Protein AF-Q980I4-F1 (afdb_monomer)

Structure (mmCIF, N/CA/C/O backbone):
data_AF-Q980I4-F1
#
_entry.id   AF-Q980I4-F1
#
loop_
_atom_site.group_PDB
_atom_site.id
_atom_site.type_symbol
_atom_site.label_atom_id
_atom_site.label_alt_id
_atom_site.label_comp_id
_atom_site.label_asym_id
_atom_site.label_entity_id
_atom_site.label_seq_id
_atom_site.pdbx_PDB_ins_code
_atom_site.Cartn_x
_atom_site.Cartn_y
_atom_site.Cartn_z
_atom_site.occupancy
_atom_site.B_iso_or_equiv
_atom_site.auth_seq_id
_atom_site.auth_comp_id
_atom_site.auth_asym_id
_atom_site.auth_atom_id
_atom_site.pdbx_PDB_model_num
ATOM 1 N N . MET A 1 1 ? -8.581 -14.926 11.397 1.00 68.44 1 MET A N 1
ATOM 2 C CA . MET A 1 1 ? -7.186 -14.886 10.902 1.00 68.44 1 MET A CA 1
ATOM 3 C C . MET A 1 1 ? -6.592 -13.540 11.287 1.00 68.44 1 MET A C 1
ATOM 5 O O . MET A 1 1 ? -7.318 -12.557 11.217 1.00 68.44 1 MET A O 1
ATOM 9 N N . ARG A 1 2 ? -5.335 -13.475 11.739 1.00 86.94 2 ARG A N 1
ATOM 10 C CA . ARG A 1 2 ? -4.667 -12.189 12.000 1.00 86.94 2 ARG A CA 1
ATOM 11 C C . ARG A 1 2 ? -4.253 -11.557 10.658 1.00 86.94 2 ARG A C 1
ATOM 13 O O . ARG A 1 2 ? -3.664 -12.275 9.851 1.00 86.94 2 ARG A O 1
ATOM 20 N N . PRO A 1 3 ? -4.520 -10.262 10.416 1.00 95.88 3 PRO A N 1
ATOM 21 C CA . PRO A 1 3 ? -4.045 -9.584 9.213 1.00 95.88 3 PRO A CA 1
ATOM 22 C C . PRO A 1 3 ? -2.520 -9.444 9.222 1.00 95.88 3 PRO A C 1
ATOM 24 O O . PRO A 1 3 ? -1.910 -9.346 10.289 1.00 95.88 3 PRO A O 1
ATOM 27 N N . LEU A 1 4 ? -1.903 -9.368 8.042 1.00 98.31 4 LEU A N 1
ATOM 28 C CA . LEU A 1 4 ? -0.475 -9.058 7.949 1.00 98.31 4 LEU A CA 1
ATOM 29 C C . LEU A 1 4 ? -0.261 -7.565 8.204 1.00 98.31 4 LEU A C 1
ATOM 31 O O . LEU A 1 4 ? -0.899 -6.704 7.588 1.00 98.31 4 LEU A O 1
ATOM 35 N N . ILE A 1 5 ? 0.651 -7.253 9.116 1.00 98.62 5 ILE A N 1
ATOM 36 C CA . ILE A 1 5 ? 0.957 -5.882 9.506 1.00 98.62 5 ILE A CA 1
ATOM 37 C C . ILE A 1 5 ? 2.055 -5.341 8.596 1.00 98.62 5 ILE A C 1
ATOM 39 O O . ILE A 1 5 ? 3.172 -5.861 8.562 1.00 98.62 5 ILE A O 1
ATOM 43 N N . VAL A 1 6 ? 1.725 -4.270 7.875 1.00 98.88 6 VAL A N 1
ATOM 44 C CA . VAL A 1 6 ? 2.635 -3.606 6.942 1.00 98.88 6 VAL A CA 1
ATOM 45 C C . VAL A 1 6 ? 3.237 -2.375 7.610 1.00 98.88 6 VAL A C 1
ATOM 47 O O . VAL A 1 6 ? 2.501 -1.446 7.962 1.00 98.88 6 VAL A O 1
ATOM 50 N N . ALA A 1 7 ? 4.560 -2.340 7.760 1.00 98.88 7 ALA A N 1
ATOM 51 C CA . ALA A 1 7 ? 5.301 -1.148 8.164 1.00 98.88 7 ALA A CA 1
ATOM 52 C C . ALA A 1 7 ? 5.660 -0.318 6.922 1.00 98.88 7 ALA A C 1
ATOM 54 O O . ALA A 1 7 ? 6.514 -0.708 6.129 1.00 98.88 7 ALA A O 1
ATOM 55 N N . SER A 1 8 ? 4.995 0.822 6.736 1.00 98.81 8 SER A N 1
ATOM 56 C CA . SER A 1 8 ? 5.219 1.697 5.577 1.00 98.81 8 SER A CA 1
ATOM 57 C C . SER A 1 8 ? 6.402 2.628 5.835 1.00 98.81 8 SER A C 1
ATOM 59 O O . SER A 1 8 ? 6.382 3.407 6.794 1.00 98.81 8 SER A O 1
ATOM 61 N N . LEU A 1 9 ? 7.425 2.536 4.990 1.00 98.75 9 LEU A N 1
ATOM 62 C CA . LEU A 1 9 ? 8.695 3.244 5.096 1.00 98.75 9 LEU A CA 1
ATOM 63 C C . LEU A 1 9 ? 8.855 4.203 3.899 1.00 98.75 9 LEU A C 1
ATOM 65 O O . LEU A 1 9 ? 8.977 3.738 2.761 1.00 98.75 9 LEU A O 1
ATOM 69 N N . PRO A 1 10 ? 8.865 5.532 4.122 1.00 98.50 10 PRO A N 1
ATOM 70 C CA . PRO A 1 10 ? 9.207 6.480 3.069 1.00 98.50 10 PRO A CA 1
ATOM 71 C C . PRO A 1 10 ? 10.709 6.410 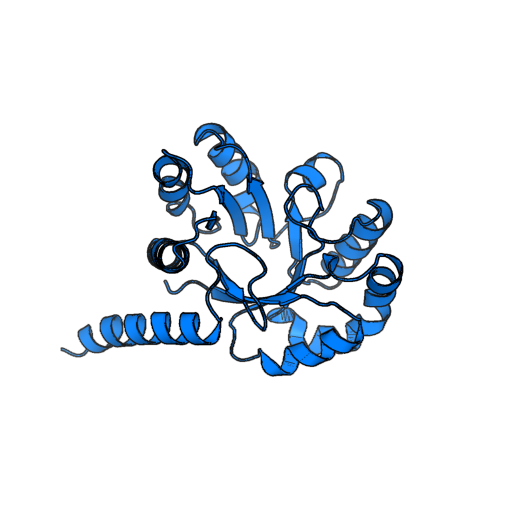2.787 1.00 98.50 10 PRO A C 1
ATOM 73 O O . PRO A 1 10 ? 11.519 6.640 3.685 1.00 98.50 10 PRO A O 1
ATOM 76 N N . ILE A 1 11 ? 11.084 6.120 1.542 1.00 98.50 11 ILE A N 1
ATOM 77 C CA . ILE A 1 11 ? 12.485 6.144 1.109 1.00 98.50 11 ILE A CA 1
ATOM 78 C C . ILE A 1 11 ? 12.753 7.541 0.552 1.00 98.50 11 ILE A C 1
ATOM 80 O O . ILE A 1 11 ? 12.352 7.855 -0.565 1.00 98.50 11 ILE A O 1
ATOM 84 N N . LYS A 1 12 ? 13.350 8.423 1.362 1.00 97.56 12 LYS A N 1
ATOM 85 C CA . LYS A 1 12 ? 13.557 9.842 1.007 1.00 97.56 12 LYS A CA 1
ATOM 86 C C . LYS A 1 12 ? 14.897 10.076 0.307 1.00 97.56 12 LYS A C 1
ATOM 88 O O . LYS A 1 12 ? 15.045 11.055 -0.419 1.00 97.56 12 LYS A O 1
ATOM 93 N N . LYS A 1 13 ? 15.855 9.176 0.523 1.00 97.06 13 LYS A N 1
ATOM 94 C CA . LYS A 1 13 ? 17.145 9.065 -0.176 1.00 97.06 13 LYS A CA 1
ATOM 95 C C . LYS A 1 13 ? 17.515 7.591 -0.325 1.00 97.06 13 LYS A C 1
ATOM 97 O O . LYS A 1 13 ? 17.025 6.755 0.434 1.00 97.06 13 LYS A O 1
ATOM 102 N N . ILE A 1 14 ? 18.366 7.257 -1.291 1.00 96.00 14 ILE A N 1
ATOM 103 C CA . ILE A 1 14 ? 18.654 5.852 -1.619 1.00 96.00 14 ILE A CA 1
ATOM 104 C C . ILE A 1 14 ? 19.290 5.086 -0.445 1.00 96.00 14 ILE A C 1
ATOM 106 O O . ILE A 1 14 ? 19.057 3.891 -0.271 1.00 96.00 14 ILE A O 1
ATOM 110 N N . GLU A 1 15 ? 20.025 5.775 0.434 1.00 96.12 15 GLU A N 1
ATOM 111 C CA . GLU A 1 15 ? 20.615 5.172 1.631 1.00 96.12 15 GLU A CA 1
ATOM 112 C C . GLU A 1 15 ? 19.567 4.705 2.652 1.00 96.12 15 GLU A C 1
ATOM 114 O O . GLU A 1 15 ? 19.873 3.829 3.465 1.00 96.12 15 GLU A O 1
ATOM 119 N N . ASP A 1 16 ? 18.337 5.236 2.601 1.00 98.19 16 ASP A N 1
ATOM 120 C CA . ASP A 1 16 ? 17.250 4.838 3.502 1.00 98.19 16 ASP A CA 1
ATOM 121 C C . ASP A 1 16 ? 16.819 3.380 3.275 1.00 98.19 16 ASP A C 1
ATOM 123 O O . ASP A 1 16 ? 16.218 2.781 4.165 1.00 98.19 16 ASP A O 1
ATOM 127 N N . LEU A 1 17 ? 17.188 2.757 2.145 1.00 98.31 17 LEU A N 1
ATOM 128 C CA . LEU A 1 17 ? 16.999 1.316 1.936 1.00 98.31 17 LEU A CA 1
ATOM 129 C C . LEU A 1 17 ? 17.671 0.486 3.041 1.00 98.31 17 LEU A C 1
ATOM 131 O O . LEU A 1 17 ? 17.162 -0.565 3.420 1.00 98.31 17 LEU A O 1
ATOM 135 N N . LYS A 1 18 ? 18.770 0.971 3.634 1.00 97.44 18 LYS A N 1
ATOM 136 C CA . LYS A 1 18 ? 19.429 0.285 4.758 1.00 97.44 18 LYS A CA 1
ATOM 137 C C . LYS A 1 18 ? 18.570 0.256 6.025 1.00 97.44 18 LYS A C 1
ATOM 139 O O . LYS A 1 18 ? 18.785 -0.591 6.883 1.00 97.44 18 LYS A O 1
ATOM 144 N N . LEU A 1 19 ? 17.571 1.136 6.141 1.00 98.38 19 LEU A N 1
ATOM 145 C CA . LEU A 1 19 ? 16.674 1.170 7.297 1.00 98.38 19 LEU A CA 1
ATOM 146 C C . LEU A 1 19 ? 15.736 -0.042 7.358 1.00 98.38 19 LEU A C 1
ATOM 148 O O . LEU A 1 19 ? 15.160 -0.274 8.416 1.00 98.38 19 LEU A O 1
ATOM 152 N N . ILE A 1 20 ? 15.603 -0.826 6.278 1.00 98.56 20 ILE A N 1
ATOM 153 C CA . ILE A 1 20 ? 14.806 -2.068 6.235 1.00 98.56 20 ILE A CA 1
ATOM 154 C C . ILE A 1 20 ? 15.114 -2.980 7.430 1.00 98.56 20 ILE A C 1
ATOM 156 O O . ILE A 1 20 ? 14.198 -3.538 8.035 1.00 98.56 20 ILE A O 1
ATOM 160 N N . GLU A 1 21 ? 16.389 -3.084 7.813 1.00 98.12 21 GLU A N 1
ATOM 161 C CA . GLU A 1 21 ? 16.851 -3.942 8.910 1.00 98.12 21 GLU A CA 1
ATOM 162 C C . GLU A 1 21 ? 16.221 -3.585 10.269 1.00 98.12 21 GLU A C 1
ATOM 164 O O . GLU A 1 21 ? 16.065 -4.453 11.127 1.00 98.12 21 GLU A O 1
ATOM 169 N N . ASN A 1 22 ? 15.775 -2.337 10.448 1.00 98.44 22 ASN A N 1
ATOM 170 C CA . ASN A 1 22 ? 15.161 -1.855 11.688 1.00 98.44 22 ASN A CA 1
ATOM 171 C C . ASN A 1 22 ? 13.679 -2.241 11.840 1.00 98.44 22 ASN A C 1
ATOM 173 O O . ASN A 1 22 ? 13.084 -1.965 12.885 1.00 98.44 22 ASN A O 1
ATOM 177 N N . PHE A 1 23 ? 13.070 -2.823 10.802 1.00 98.62 23 PHE A N 1
ATOM 178 C CA . PHE A 1 23 ? 11.628 -3.094 10.733 1.00 98.62 23 PHE A CA 1
ATOM 179 C C . PHE A 1 23 ? 11.317 -4.569 10.442 1.00 98.62 23 PHE A C 1
ATOM 181 O O . PHE A 1 23 ? 10.201 -4.909 10.050 1.00 98.62 23 PHE A O 1
ATOM 188 N N . LEU A 1 24 ? 12.300 -5.461 10.622 1.00 97.81 24 LEU A N 1
ATOM 189 C CA . LEU A 1 24 ? 12.164 -6.895 10.341 1.00 97.81 24 LEU A CA 1
ATOM 190 C C . LEU A 1 24 ? 11.198 -7.628 11.285 1.00 97.81 24 LEU A C 1
ATOM 192 O O . LEU A 1 24 ? 10.872 -8.783 11.018 1.00 97.81 24 LEU A O 1
ATOM 196 N N . ASP A 1 25 ? 10.735 -6.992 12.359 1.00 97.56 25 ASP A N 1
ATOM 197 C CA . ASP A 1 25 ? 9.666 -7.480 13.235 1.00 97.56 25 ASP A CA 1
ATOM 198 C C . ASP A 1 25 ? 8.254 -7.239 12.668 1.00 97.56 25 ASP A C 1
ATOM 200 O O . ASP A 1 25 ? 7.298 -7.829 13.169 1.00 97.56 25 ASP A O 1
ATOM 204 N N . ALA A 1 26 ? 8.103 -6.444 11.602 1.00 98.44 26 ALA A N 1
ATOM 205 C CA . ALA A 1 26 ? 6.866 -6.391 10.825 1.00 98.44 26 ALA A CA 1
ATOM 206 C C . ALA A 1 26 ? 6.672 -7.657 9.963 1.00 98.44 26 ALA A C 1
ATOM 208 O O . ALA A 1 26 ? 7.636 -8.340 9.579 1.00 98.44 26 ALA A O 1
ATOM 209 N N . ASP A 1 27 ? 5.411 -7.954 9.632 1.00 98.56 27 ASP A N 1
ATOM 210 C CA . ASP A 1 27 ? 5.074 -9.059 8.728 1.00 98.56 27 ASP A CA 1
ATOM 211 C C . ASP A 1 27 ? 5.535 -8.721 7.301 1.00 98.56 27 ASP A C 1
ATOM 213 O O . ASP A 1 27 ? 6.188 -9.535 6.646 1.00 98.56 27 ASP A O 1
ATOM 217 N N . LEU A 1 28 ? 5.261 -7.485 6.862 1.00 98.88 28 LEU A N 1
ATOM 218 C CA . LEU A 1 28 ? 5.718 -6.907 5.597 1.00 98.88 28 LEU A CA 1
ATOM 219 C C . LEU A 1 28 ? 6.210 -5.463 5.805 1.00 98.88 28 LEU A C 1
ATOM 221 O O . LEU A 1 28 ? 5.762 -4.756 6.708 1.00 98.88 28 LEU A O 1
ATOM 225 N N . ILE A 1 29 ? 7.102 -5.000 4.934 1.00 98.88 29 ILE A N 1
ATOM 226 C CA . ILE A 1 29 ? 7.654 -3.643 4.910 1.00 98.88 29 ILE A CA 1
ATOM 227 C C . ILE A 1 29 ? 7.336 -3.040 3.542 1.00 98.88 29 ILE A C 1
ATOM 229 O O . ILE A 1 29 ? 7.787 -3.555 2.521 1.00 98.88 29 ILE A O 1
ATOM 233 N N . GLU A 1 30 ? 6.561 -1.957 3.509 1.00 98.88 30 GLU A N 1
ATOM 234 C CA . GLU A 1 30 ? 6.306 -1.215 2.271 1.00 98.88 30 GLU A CA 1
ATOM 235 C C . GLU A 1 30 ? 7.402 -0.173 2.050 1.00 98.88 30 GLU A C 1
ATOM 237 O O . GLU A 1 30 ? 7.563 0.742 2.854 1.00 98.88 30 GLU A O 1
ATOM 242 N N . LEU A 1 31 ? 8.120 -0.283 0.935 1.00 98.88 31 LEU A N 1
ATOM 243 C CA . LEU A 1 31 ? 9.067 0.715 0.458 1.00 98.88 31 LEU A CA 1
ATOM 244 C C . LEU A 1 31 ? 8.327 1.687 -0.461 1.00 98.88 31 LEU A C 1
ATOM 246 O O . LEU A 1 31 ? 8.046 1.374 -1.621 1.00 98.88 31 LEU A O 1
ATOM 250 N N . ARG A 1 32 ? 8.008 2.874 0.057 1.00 98.50 32 ARG A N 1
ATOM 251 C CA . ARG A 1 32 ? 7.420 3.966 -0.728 1.00 98.50 32 ARG A CA 1
ATOM 252 C C . ARG A 1 32 ? 8.531 4.688 -1.487 1.00 98.50 32 ARG A C 1
ATOM 254 O O . ARG A 1 32 ? 9.132 5.632 -0.972 1.00 98.50 32 ARG A O 1
ATOM 261 N N . LEU A 1 33 ? 8.824 4.201 -2.693 1.00 98.69 33 LEU A N 1
ATOM 262 C CA . LEU A 1 33 ? 9.883 4.732 -3.557 1.00 98.69 33 LEU A CA 1
ATOM 263 C C . LEU A 1 33 ? 9.480 6.038 -4.248 1.00 98.69 33 LEU A C 1
ATOM 265 O O . LEU A 1 33 ? 10.348 6.780 -4.684 1.00 98.69 33 LEU A O 1
ATOM 269 N N . ASP A 1 34 ? 8.191 6.375 -4.289 1.00 98.25 34 ASP A N 1
ATOM 270 C CA . ASP A 1 34 ? 7.707 7.665 -4.799 1.00 98.25 34 ASP A CA 1
ATOM 271 C C . ASP A 1 34 ? 8.162 8.877 -3.959 1.00 98.25 34 ASP A C 1
ATOM 273 O O . ASP A 1 34 ? 8.007 10.019 -4.389 1.00 98.25 34 ASP A O 1
ATOM 277 N N . TYR A 1 35 ? 8.754 8.657 -2.779 1.00 98.38 35 TYR A N 1
ATOM 278 C CA . TYR A 1 35 ? 9.421 9.704 -1.994 1.00 98.38 35 TYR A CA 1
ATOM 279 C C . TYR A 1 35 ? 10.809 10.070 -2.539 1.00 98.38 35 TYR A C 1
ATOM 281 O O . TYR A 1 35 ? 11.284 11.180 -2.285 1.00 98.38 35 TYR A O 1
ATOM 289 N N . LEU A 1 36 ? 11.435 9.192 -3.328 1.00 98.31 36 LEU A N 1
ATOM 290 C CA . LEU A 1 36 ? 12.650 9.499 -4.075 1.00 98.31 36 LEU A CA 1
ATOM 291 C C . LEU A 1 36 ? 12.313 10.351 -5.299 1.00 98.31 36 LEU A C 1
ATOM 293 O O . LEU A 1 36 ? 11.228 10.257 -5.878 1.00 98.31 36 LEU A O 1
ATOM 297 N N . ARG A 1 37 ? 13.276 11.158 -5.747 1.00 96.06 37 ARG A N 1
ATOM 298 C CA . ARG A 1 37 ? 13.193 11.772 -7.078 1.00 96.06 37 ARG A CA 1
ATOM 299 C C . ARG A 1 37 ? 13.414 10.717 -8.151 1.00 96.06 37 ARG A C 1
ATOM 301 O O . ARG A 1 37 ? 14.162 9.769 -7.938 1.00 96.06 37 ARG A O 1
ATOM 308 N N . GLU A 1 38 ? 12.869 10.958 -9.337 1.00 95.88 38 GLU A N 1
ATOM 309 C CA . GLU A 1 38 ? 12.966 10.054 -10.490 1.00 95.88 38 GLU A CA 1
ATOM 310 C C . GLU A 1 38 ? 14.394 9.541 -10.753 1.00 95.88 38 GLU A C 1
ATOM 312 O O . GLU A 1 38 ? 14.612 8.338 -10.858 1.00 95.88 38 GLU A O 1
ATOM 317 N N . ARG A 1 39 ? 15.389 10.440 -10.738 1.00 95.31 39 ARG A N 1
ATOM 318 C CA . ARG A 1 39 ? 16.812 10.096 -10.928 1.00 95.31 39 ARG A CA 1
ATOM 319 C C . ARG A 1 39 ? 17.385 9.131 -9.881 1.00 95.31 39 ARG A C 1
ATOM 321 O O . ARG A 1 39 ? 18.404 8.503 -10.121 1.00 95.31 39 ARG A O 1
ATOM 328 N N . GLU A 1 40 ? 16.811 9.107 -8.682 1.00 96.44 40 GLU A N 1
ATOM 329 C CA . GLU A 1 40 ? 17.231 8.231 -7.582 1.00 96.44 40 GLU A CA 1
ATOM 330 C C . GLU A 1 40 ? 16.454 6.914 -7.651 1.00 96.44 40 GLU A C 1
ATOM 332 O O . GLU A 1 40 ? 17.032 5.851 -7.448 1.00 96.44 40 GLU A O 1
ATOM 337 N N . VAL A 1 41 ? 15.174 6.968 -8.039 1.00 97.06 41 VAL A N 1
ATOM 338 C CA . VAL A 1 41 ? 14.366 5.780 -8.347 1.00 97.06 41 VAL A CA 1
ATOM 339 C C . VAL A 1 41 ? 15.013 4.947 -9.456 1.00 97.06 41 VAL A C 1
ATOM 341 O O . VAL A 1 41 ? 15.056 3.726 -9.340 1.00 97.06 41 VAL A O 1
ATOM 344 N N . SER A 1 42 ? 15.590 5.573 -10.488 1.00 94.88 42 SER A N 1
ATOM 345 C CA . SER A 1 42 ? 16.284 4.851 -11.564 1.00 94.88 42 SER A CA 1
ATOM 346 C C . SER A 1 42 ? 17.522 4.071 -11.113 1.00 94.88 42 SER A C 1
ATOM 348 O O . SER A 1 42 ? 17.979 3.206 -11.853 1.00 94.88 42 SER A O 1
ATOM 350 N N . LEU A 1 43 ? 18.059 4.364 -9.924 1.00 95.81 43 LEU A N 1
ATOM 351 C CA . LEU A 1 43 ? 19.197 3.646 -9.344 1.00 95.81 43 LEU A CA 1
ATOM 352 C C . LEU A 1 43 ? 18.766 2.417 -8.537 1.00 95.81 43 LEU A C 1
ATOM 354 O O . LEU A 1 43 ? 19.623 1.683 -8.059 1.00 95.81 43 LEU A O 1
ATOM 358 N N . ILE A 1 44 ? 17.461 2.163 -8.365 1.00 96.38 44 ILE A N 1
ATOM 359 C CA . ILE A 1 44 ? 16.982 1.046 -7.536 1.00 96.38 44 ILE A CA 1
ATOM 360 C C . ILE A 1 44 ? 17.529 -0.308 -8.001 1.00 96.38 44 ILE A C 1
ATOM 362 O O . ILE A 1 44 ? 17.781 -1.185 -7.172 1.00 96.38 44 ILE A O 1
ATOM 366 N N . SER A 1 45 ? 17.768 -0.458 -9.307 1.00 94.25 45 SER A N 1
ATOM 367 C CA . SER A 1 45 ? 18.270 -1.694 -9.900 1.00 94.25 45 SER A CA 1
ATOM 368 C C . SER A 1 45 ? 19.670 -2.063 -9.399 1.00 94.25 45 SER A C 1
ATOM 370 O O . SER A 1 45 ? 19.970 -3.249 -9.252 1.00 94.25 45 SER A O 1
ATOM 372 N N . ASP A 1 46 ? 20.482 -1.067 -9.029 1.00 96.88 46 ASP A N 1
ATOM 373 C CA . ASP A 1 46 ? 21.823 -1.258 -8.459 1.00 96.88 46 ASP A CA 1
ATOM 374 C C . ASP A 1 46 ? 21.771 -1.822 -7.028 1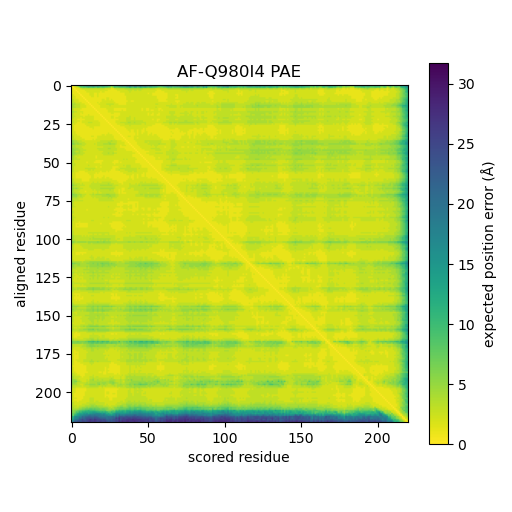.00 96.88 46 ASP A C 1
ATOM 376 O O . ASP A 1 46 ? 22.761 -2.339 -6.511 1.00 96.88 46 ASP A O 1
ATOM 380 N N . TYR A 1 47 ? 20.604 -1.759 -6.378 1.00 97.75 47 TYR A N 1
ATOM 381 C CA . TYR A 1 47 ? 20.400 -2.206 -5.000 1.00 97.75 47 TYR A CA 1
ATOM 382 C C . TYR A 1 47 ? 19.672 -3.548 -4.904 1.00 97.75 47 TYR A C 1
ATOM 384 O O . TYR A 1 47 ? 19.453 -4.031 -3.790 1.00 97.75 47 TYR A O 1
ATOM 392 N N . TYR A 1 48 ? 19.318 -4.191 -6.024 1.00 97.50 48 TYR A N 1
ATOM 393 C CA . TYR A 1 48 ? 18.571 -5.450 -5.974 1.00 97.50 48 TYR A CA 1
ATOM 394 C C . TYR A 1 48 ? 19.290 -6.552 -5.197 1.00 97.50 48 TYR A C 1
ATOM 396 O O . TYR A 1 48 ? 18.639 -7.245 -4.426 1.00 97.50 48 TYR A O 1
ATOM 404 N N . GLU A 1 49 ? 20.617 -6.664 -5.292 1.00 97.38 49 GLU A N 1
ATOM 405 C CA . GLU A 1 49 ? 21.374 -7.657 -4.514 1.00 97.38 49 GLU A CA 1
ATOM 406 C C . GLU A 1 49 ? 21.208 -7.456 -2.996 1.00 97.38 49 GLU A C 1
ATOM 408 O O . GLU A 1 49 ? 21.063 -8.411 -2.230 1.00 97.38 49 GLU A O 1
ATOM 413 N N . PHE A 1 50 ? 21.179 -6.199 -2.544 1.00 97.88 50 PHE A N 1
ATOM 414 C CA . PHE A 1 50 ? 20.898 -5.881 -1.148 1.00 97.88 50 PHE A CA 1
ATOM 415 C C . PHE A 1 50 ? 19.438 -6.193 -0.787 1.00 97.88 50 PHE A C 1
ATOM 417 O O . PHE A 1 50 ? 19.180 -6.825 0.238 1.00 97.88 50 PHE A O 1
ATOM 424 N N . LEU A 1 51 ? 18.487 -5.786 -1.633 1.00 98.56 51 LEU A N 1
ATOM 425 C CA . LEU A 1 51 ? 17.054 -5.970 -1.392 1.00 98.56 51 LEU A CA 1
ATOM 426 C C . LEU A 1 51 ? 16.621 -7.441 -1.446 1.00 98.56 51 LEU A C 1
ATOM 428 O O . LEU A 1 51 ? 15.669 -7.820 -0.761 1.00 98.56 51 LEU A O 1
ATOM 432 N N . ASP A 1 52 ? 17.295 -8.279 -2.237 1.00 98.25 52 ASP A N 1
ATOM 433 C CA . ASP A 1 52 ? 16.970 -9.699 -2.421 1.00 98.25 52 ASP A CA 1
ATOM 434 C C . ASP A 1 52 ? 17.031 -10.467 -1.088 1.00 98.25 52 ASP A C 1
ATOM 436 O O . ASP A 1 52 ? 16.235 -11.383 -0.861 1.00 98.25 52 ASP A O 1
ATOM 440 N N . LYS A 1 53 ? 17.878 -10.018 -0.148 1.00 97.81 53 LYS A N 1
ATOM 441 C CA . LYS A 1 53 ? 17.984 -10.556 1.222 1.00 97.81 53 LYS A CA 1
ATOM 442 C C . LYS A 1 53 ? 16.673 -10.475 2.005 1.00 97.81 53 LYS A C 1
ATOM 444 O O . LYS A 1 53 ? 16.411 -11.324 2.855 1.00 97.81 53 LYS A O 1
ATOM 449 N N . TYR A 1 54 ? 15.841 -9.475 1.712 1.00 98.25 54 TYR A N 1
ATOM 450 C CA . TYR A 1 54 ? 14.582 -9.218 2.419 1.00 98.25 54 TYR A CA 1
ATOM 451 C C . TYR A 1 54 ? 13.354 -9.431 1.534 1.00 98.25 54 TYR A C 1
ATOM 453 O O . TYR A 1 54 ? 12.237 -9.224 2.001 1.00 98.25 54 TYR A O 1
ATOM 461 N N . LYS A 1 55 ? 13.528 -9.877 0.281 1.00 97.94 55 LYS A N 1
ATOM 462 C CA . LYS A 1 55 ? 12.490 -9.924 -0.763 1.00 97.94 55 LYS A CA 1
ATOM 463 C C . LYS A 1 55 ? 11.121 -10.417 -0.291 1.00 97.94 55 LYS A C 1
ATOM 465 O O . LYS A 1 55 ? 10.114 -9.785 -0.580 1.00 97.94 55 LYS A O 1
ATOM 470 N N . LYS A 1 56 ? 11.076 -11.511 0.478 1.00 97.69 56 LYS A N 1
ATOM 471 C CA . LYS A 1 56 ? 9.821 -12.117 0.968 1.00 97.69 56 LYS A CA 1
ATOM 472 C C . LYS A 1 56 ? 9.025 -11.233 1.939 1.00 97.69 56 LYS A C 1
ATOM 474 O O . LYS A 1 56 ? 7.862 -11.526 2.187 1.00 97.69 56 LYS A O 1
ATOM 479 N N . LYS A 1 57 ? 9.647 -10.196 2.503 1.00 98.50 57 LYS A N 1
ATOM 480 C CA . LYS A 1 57 ? 9.021 -9.225 3.407 1.00 98.50 57 LYS A CA 1
ATOM 481 C C . LYS A 1 57 ? 8.740 -7.877 2.750 1.00 98.50 57 LYS A C 1
ATOM 483 O O . LYS A 1 57 ? 8.110 -7.040 3.384 1.00 98.50 57 LYS A O 1
ATOM 488 N N . LEU A 1 58 ? 9.216 -7.623 1.533 1.00 98.88 58 LEU A N 1
ATOM 489 C CA . LEU A 1 58 ? 9.119 -6.298 0.925 1.00 98.88 58 LEU A CA 1
ATOM 490 C C . LEU A 1 58 ? 7.870 -6.173 0.056 1.00 98.88 58 LEU A C 1
ATOM 492 O O . LEU A 1 58 ? 7.610 -7.030 -0.781 1.00 98.88 58 LEU A O 1
ATOM 496 N N . ILE A 1 59 ? 7.148 -5.068 0.226 1.00 98.94 59 ILE A N 1
ATOM 497 C CA . ILE A 1 59 ? 6.219 -4.524 -0.763 1.00 98.94 59 ILE A CA 1
ATOM 498 C C . ILE A 1 59 ? 6.917 -3.319 -1.389 1.00 98.94 59 ILE A C 1
ATOM 500 O O . ILE A 1 59 ? 7.265 -2.380 -0.678 1.00 98.94 59 ILE A O 1
ATOM 504 N N . VAL A 1 60 ? 7.125 -3.316 -2.700 1.00 98.88 60 VAL A N 1
ATOM 505 C CA . VAL A 1 60 ? 7.672 -2.143 -3.397 1.00 98.88 60 VAL A CA 1
ATOM 506 C C . VAL A 1 60 ? 6.530 -1.320 -3.987 1.00 98.88 60 VAL A C 1
ATOM 508 O O . VAL A 1 60 ? 5.707 -1.850 -4.729 1.00 98.88 60 VAL A O 1
ATOM 511 N N . THR A 1 61 ? 6.478 -0.026 -3.673 1.00 98.81 61 THR A N 1
ATOM 512 C CA . THR A 1 61 ? 5.386 0.857 -4.100 1.00 98.81 61 THR A CA 1
ATOM 513 C C . THR A 1 61 ? 5.942 2.087 -4.817 1.00 98.81 61 THR A C 1
ATOM 515 O O . THR A 1 61 ? 6.714 2.860 -4.246 1.00 98.81 61 THR A O 1
ATOM 518 N N . LEU A 1 62 ? 5.495 2.289 -6.059 1.00 98.31 62 LEU A N 1
ATOM 519 C CA . LEU A 1 62 ? 5.746 3.476 -6.887 1.00 98.31 62 LEU A CA 1
ATOM 520 C C . LEU A 1 62 ? 4.420 4.233 -7.050 1.00 98.31 62 LEU A C 1
ATOM 522 O O . LEU A 1 62 ? 3.811 4.209 -8.120 1.00 98.31 62 LEU A O 1
ATOM 526 N N . ARG A 1 63 ? 3.928 4.815 -5.948 1.00 98.19 63 ARG A N 1
ATOM 527 C CA . ARG A 1 63 ? 2.573 5.381 -5.865 1.00 98.19 63 ARG A CA 1
ATOM 528 C C . ARG A 1 63 ? 2.394 6.529 -6.856 1.00 98.19 63 ARG A C 1
ATOM 530 O O . ARG A 1 63 ? 3.171 7.482 -6.835 1.00 98.19 63 ARG A O 1
ATOM 537 N N . ASP A 1 64 ? 1.326 6.486 -7.646 1.00 97.56 64 ASP A N 1
ATOM 538 C CA . ASP A 1 64 ? 0.974 7.602 -8.525 1.00 97.56 64 ASP A CA 1
ATOM 539 C C . ASP A 1 64 ? 0.621 8.857 -7.723 1.00 97.56 64 ASP A C 1
ATOM 541 O O . ASP A 1 64 ? -0.119 8.811 -6.737 1.00 97.56 64 ASP A O 1
ATOM 545 N N . LYS A 1 65 ? 1.088 10.021 -8.188 1.00 96.12 65 LYS A N 1
ATOM 546 C CA . LYS A 1 65 ? 0.824 11.311 -7.531 1.00 96.12 65 LYS A CA 1
ATOM 547 C C . LYS A 1 65 ? -0.674 11.595 -7.367 1.00 96.12 65 LYS A C 1
ATOM 549 O O . LYS A 1 65 ? -1.097 12.121 -6.341 1.00 96.12 65 LYS A O 1
ATOM 554 N N . GLY A 1 66 ? -1.486 11.197 -8.351 1.00 94.44 66 GLY A N 1
ATOM 555 C CA . GLY A 1 66 ? -2.949 11.316 -8.303 1.00 94.44 66 GLY A CA 1
ATOM 556 C C . GLY A 1 66 ? -3.624 10.432 -7.247 1.00 94.44 66 GLY A C 1
ATOM 557 O O . GLY A 1 66 ? -4.753 10.717 -6.857 1.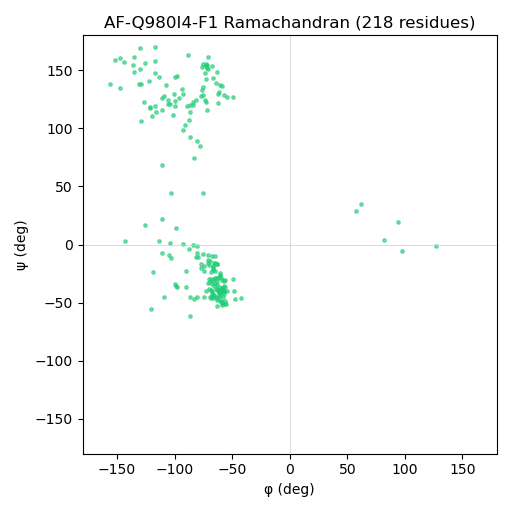00 94.44 66 GLY A O 1
ATOM 558 N N . GLU A 1 67 ? -2.929 9.405 -6.753 1.00 95.62 67 GLU A N 1
ATOM 559 C CA . GLU A 1 67 ? -3.398 8.484 -5.715 1.00 95.62 67 GLU A CA 1
ATOM 560 C C . GLU A 1 67 ? -2.634 8.652 -4.382 1.00 95.62 67 GLU A C 1
ATOM 562 O O . GLU A 1 67 ? -2.626 7.759 -3.536 1.00 95.62 67 GLU A O 1
ATOM 567 N N . GLY A 1 68 ? -2.012 9.815 -4.152 1.00 94.56 68 GLY A N 1
ATOM 568 C CA . GLY A 1 68 ? -1.300 10.130 -2.903 1.00 94.56 68 GLY A CA 1
ATOM 569 C C . GLY A 1 68 ? 0.204 9.842 -2.934 1.00 94.56 68 GLY A C 1
ATOM 570 O O . GLY A 1 68 ? 0.831 9.690 -1.881 1.00 94.56 68 GLY A O 1
ATOM 571 N N . GLY A 1 69 ? 0.781 9.730 -4.130 1.00 97.06 69 GLY A N 1
ATOM 572 C CA . GLY A 1 69 ? 2.226 9.701 -4.338 1.00 97.06 69 GLY A CA 1
ATOM 573 C C . GLY A 1 69 ? 2.856 11.075 -4.121 1.00 97.06 69 GLY A C 1
ATOM 574 O O . GLY A 1 69 ? 2.196 12.103 -4.294 1.00 97.06 69 GLY A O 1
ATOM 575 N N . ILE A 1 70 ? 4.132 11.103 -3.742 1.00 97.56 70 ILE A N 1
ATOM 576 C CA . ILE A 1 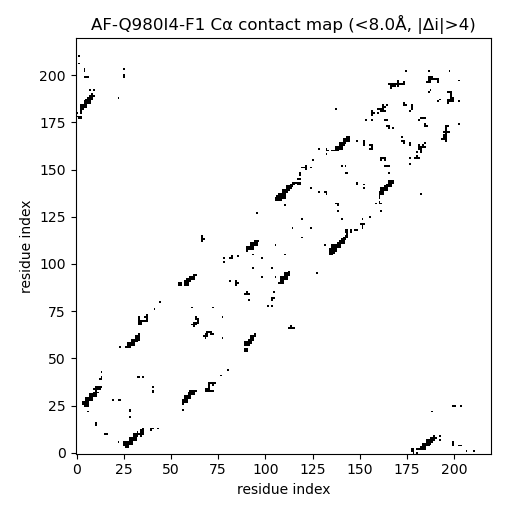70 ? 4.842 12.358 -3.456 1.00 97.56 70 ILE A CA 1
ATOM 577 C C . ILE A 1 70 ? 5.441 12.967 -4.724 1.00 97.56 70 ILE A C 1
ATOM 579 O O . ILE A 1 70 ? 5.061 14.073 -5.126 1.00 97.56 70 ILE A O 1
ATOM 583 N N . ASN A 1 71 ? 6.359 12.249 -5.370 1.00 97.56 71 ASN A N 1
ATOM 584 C CA . ASN A 1 71 ? 6.980 12.687 -6.613 1.00 97.56 71 ASN A CA 1
ATOM 585 C C . ASN A 1 71 ? 6.297 12.042 -7.820 1.00 97.56 71 ASN A C 1
ATOM 587 O O . ASN A 1 71 ? 5.865 10.893 -7.778 1.00 97.56 71 ASN A O 1
ATOM 591 N N . GLN A 1 72 ? 6.216 12.799 -8.915 1.00 96.19 72 GLN A N 1
ATOM 592 C CA . GLN A 1 72 ? 5.811 12.243 -10.201 1.00 96.19 72 GLN A CA 1
ATOM 593 C C . GLN A 1 72 ? 6.978 11.442 -10.776 1.00 96.19 72 GLN A C 1
ATOM 595 O O . GLN A 1 72 ? 8.110 11.925 -10.771 1.00 96.19 72 GLN A O 1
ATOM 600 N N . LEU A 1 73 ? 6.677 10.255 -11.292 1.00 95.88 73 LEU A N 1
ATOM 601 C CA . LEU A 1 73 ? 7.605 9.429 -12.054 1.00 95.88 73 LEU A CA 1
ATOM 602 C C . LEU A 1 73 ? 7.105 9.332 -13.492 1.00 95.88 73 LEU A C 1
ATOM 604 O O . LEU A 1 73 ? 5.891 9.290 -13.716 1.00 95.88 73 LEU A O 1
ATOM 608 N N . ALA A 1 74 ? 8.023 9.302 -14.451 1.00 97.31 74 ALA A N 1
ATOM 609 C CA . ALA A 1 74 ? 7.701 8.957 -15.825 1.00 97.31 74 ALA A CA 1
ATOM 610 C C . ALA A 1 74 ? 7.121 7.535 -15.911 1.00 97.31 74 ALA A C 1
ATOM 612 O O . ALA A 1 74 ? 7.655 6.597 -15.308 1.00 97.31 74 ALA A O 1
ATOM 613 N N . ASP A 1 75 ? 6.063 7.368 -16.708 1.00 98.12 75 ASP A N 1
ATOM 614 C CA . ASP A 1 75 ? 5.404 6.071 -16.892 1.00 98.12 75 ASP A CA 1
ATOM 615 C C . ASP A 1 75 ? 6.392 5.019 -17.417 1.00 98.12 75 ASP A C 1
ATOM 617 O O . ASP A 1 75 ? 6.419 3.904 -16.908 1.00 98.12 75 ASP A O 1
ATOM 621 N N . GLU A 1 76 ? 7.282 5.382 -18.348 1.00 98.12 76 GLU A N 1
ATOM 622 C CA . GLU A 1 76 ? 8.328 4.490 -18.878 1.00 98.12 76 GLU A CA 1
ATOM 623 C C . GLU A 1 76 ? 9.246 3.933 -17.781 1.00 98.12 76 GLU A C 1
ATOM 625 O O . GLU A 1 76 ? 9.550 2.737 -17.762 1.00 98.12 76 GLU A O 1
ATOM 630 N N . LEU A 1 77 ? 9.653 4.780 -16.828 1.00 98.06 77 LEU A N 1
ATOM 631 C CA . LEU A 1 77 ? 10.476 4.349 -15.702 1.00 98.06 77 LEU A CA 1
ATOM 632 C C . LEU A 1 77 ? 9.690 3.418 -14.775 1.00 98.06 77 LEU A C 1
ATOM 634 O O . LEU A 1 77 ? 10.211 2.383 -14.356 1.00 98.06 77 LEU A O 1
ATOM 638 N N . LYS A 1 78 ? 8.435 3.766 -14.471 1.00 98.38 78 LYS A N 1
ATOM 639 C CA . LYS A 1 78 ? 7.562 2.941 -13.629 1.00 98.38 78 LYS A CA 1
ATOM 640 C C . LYS A 1 78 ? 7.310 1.569 -14.266 1.00 98.38 78 LYS A C 1
ATOM 642 O O . LYS A 1 78 ? 7.457 0.564 -13.577 1.00 98.38 78 LYS A O 1
ATOM 647 N N . ILE A 1 79 ? 7.033 1.509 -15.572 1.00 98.69 79 ILE A N 1
ATOM 648 C CA . ILE A 1 79 ? 6.881 0.263 -16.347 1.00 98.69 79 ILE A CA 1
ATOM 649 C C . ILE A 1 79 ? 8.151 -0.587 -16.249 1.00 98.69 79 ILE A C 1
ATOM 651 O O . ILE A 1 79 ? 8.077 -1.766 -15.901 1.00 98.69 79 ILE A O 1
ATOM 655 N N . LYS A 1 80 ? 9.320 0.015 -16.512 1.00 98.31 80 LYS A N 1
ATOM 656 C CA . LYS A 1 80 ? 10.611 -0.679 -16.439 1.00 98.31 80 LYS A CA 1
ATOM 657 C C . LYS A 1 80 ? 10.818 -1.322 -15.065 1.00 98.31 80 LYS A C 1
ATOM 659 O O . LYS A 1 80 ? 11.088 -2.517 -14.990 1.00 98.31 80 LYS A O 1
ATOM 664 N N . ILE A 1 81 ? 10.645 -0.555 -13.987 1.00 98.56 81 ILE A N 1
ATOM 665 C CA . ILE A 1 81 ? 10.882 -1.053 -12.626 1.00 98.56 81 ILE A CA 1
ATOM 666 C C . ILE A 1 81 ? 9.860 -2.123 -12.242 1.00 98.56 81 ILE A C 1
ATOM 668 O O . ILE A 1 81 ? 10.238 -3.131 -11.654 1.00 98.56 81 ILE A O 1
ATOM 672 N N . LEU A 1 82 ? 8.580 -1.954 -12.582 1.00 98.69 82 LEU A N 1
ATOM 673 C CA . LEU A 1 82 ? 7.555 -2.959 -12.282 1.00 98.69 82 LEU A CA 1
ATOM 674 C C . LEU A 1 82 ? 7.833 -4.291 -12.992 1.00 98.69 82 LEU A C 1
ATOM 676 O O . LEU A 1 82 ? 7.692 -5.342 -12.369 1.00 98.69 82 LEU A O 1
ATOM 680 N N . ASN A 1 83 ? 8.313 -4.260 -14.238 1.00 98.50 83 ASN A N 1
ATOM 681 C CA . ASN A 1 83 ? 8.740 -5.468 -14.948 1.00 98.50 83 ASN A CA 1
ATOM 682 C C . ASN A 1 83 ? 9.975 -6.112 -14.295 1.00 98.50 83 ASN A C 1
ATOM 684 O O . ASN A 1 83 ? 9.989 -7.319 -14.069 1.00 98.50 83 ASN A O 1
ATOM 688 N N . GLU A 1 84 ? 10.982 -5.326 -13.901 1.00 98.31 84 GLU A N 1
ATOM 689 C CA . GLU A 1 84 ? 12.151 -5.847 -13.172 1.00 98.31 84 GLU A CA 1
ATOM 690 C C . GLU A 1 84 ? 11.758 -6.482 -11.825 1.00 98.31 84 GLU A C 1
ATOM 692 O O . GLU A 1 84 ? 12.242 -7.561 -11.469 1.00 98.31 84 GLU A O 1
ATOM 697 N N . LEU A 1 85 ? 10.841 -5.848 -11.085 1.00 98.56 85 LEU A N 1
ATOM 698 C CA . LEU A 1 85 ? 10.280 -6.381 -9.842 1.00 98.56 85 LEU A CA 1
ATOM 699 C C . LEU A 1 85 ? 9.485 -7.670 -10.089 1.00 98.56 85 LEU A C 1
ATOM 701 O O . LEU A 1 85 ? 9.560 -8.597 -9.276 1.00 98.56 85 LEU A O 1
ATOM 705 N N . TYR A 1 86 ? 8.748 -7.748 -11.200 1.00 98.50 86 TYR A N 1
ATOM 706 C CA . TYR A 1 86 ? 8.001 -8.939 -11.588 1.00 98.50 86 TYR A CA 1
ATOM 707 C C . TYR A 1 86 ? 8.925 -10.129 -11.853 1.00 98.50 86 TYR A C 1
ATOM 709 O O . TYR A 1 86 ? 8.755 -11.168 -11.208 1.00 98.50 86 TYR A O 1
ATOM 717 N N . GLU A 1 87 ? 9.933 -9.953 -12.711 1.00 98.06 87 GLU A N 1
ATOM 718 C CA . GLU A 1 87 ? 10.917 -10.988 -13.058 1.00 98.06 87 GLU A CA 1
ATOM 719 C C . GLU A 1 87 ? 11.677 -11.489 -11.824 1.00 98.06 87 GLU A C 1
ATOM 721 O O . GLU A 1 87 ? 11.924 -12.683 -11.649 1.00 98.06 87 GLU A O 1
ATOM 726 N N . ARG A 1 88 ? 11.984 -10.580 -10.894 1.00 97.88 88 ARG A N 1
ATOM 727 C CA . ARG A 1 88 ? 12.658 -10.911 -9.631 1.00 97.88 88 ARG A CA 1
ATOM 728 C C . ARG A 1 88 ? 11.730 -11.475 -8.554 1.00 97.88 88 ARG A C 1
ATOM 730 O O . ARG A 1 88 ? 12.214 -11.836 -7.476 1.00 97.88 88 ARG A O 1
ATOM 737 N N . GLN A 1 89 ? 10.431 -11.588 -8.844 1.00 97.44 89 GLN A N 1
ATOM 738 C CA . GLN A 1 89 ? 9.386 -12.101 -7.953 1.00 97.44 89 GLN A CA 1
ATOM 739 C C . GLN A 1 89 ? 9.201 -11.276 -6.668 1.00 97.44 89 GLN A C 1
ATOM 741 O O . GLN A 1 89 ? 8.913 -11.824 -5.602 1.00 97.44 89 GLN A O 1
ATOM 746 N N . TYR A 1 90 ? 9.370 -9.956 -6.748 1.00 98.69 90 TYR A N 1
ATOM 747 C CA . TYR A 1 90 ? 8.983 -9.064 -5.658 1.00 98.69 90 TYR A CA 1
ATOM 748 C C . TYR A 1 90 ? 7.464 -8.916 -5.589 1.00 98.69 90 TYR A C 1
ATOM 750 O O . TYR A 1 90 ? 6.763 -8.906 -6.608 1.00 98.69 90 TYR A O 1
ATOM 758 N N . LEU A 1 91 ? 6.970 -8.733 -4.365 1.00 98.88 91 LEU A N 1
ATOM 759 C CA . LEU A 1 91 ? 5.644 -8.189 -4.138 1.00 98.88 91 LEU A CA 1
ATOM 760 C C . LEU A 1 91 ? 5.706 -6.671 -4.356 1.00 98.88 91 LEU A C 1
ATOM 762 O O . LEU A 1 91 ? 6.547 -5.981 -3.778 1.00 98.88 91 LEU A O 1
ATOM 766 N N . TYR A 1 92 ? 4.815 -6.148 -5.190 1.00 98.88 92 TYR A N 1
ATOM 767 C CA . TYR A 1 92 ? 4.665 -4.714 -5.418 1.00 98.88 92 TYR A CA 1
ATOM 768 C C . TYR A 1 92 ? 3.199 -4.302 -5.423 1.00 98.88 92 TYR A C 1
ATOM 770 O O . TYR A 1 92 ? 2.308 -5.142 -5.563 1.00 98.88 92 TYR A O 1
ATOM 778 N N . ASP A 1 93 ? 2.976 -3.006 -5.235 1.00 98.88 93 ASP A N 1
ATOM 779 C CA . ASP A 1 93 ? 1.673 -2.346 -5.287 1.00 98.88 93 ASP A CA 1
ATOM 780 C C . ASP A 1 93 ? 1.564 -1.544 -6.590 1.00 98.88 93 ASP A C 1
ATOM 782 O O . ASP A 1 93 ? 2.431 -0.718 -6.890 1.00 98.88 93 ASP A O 1
ATOM 786 N N . ILE A 1 94 ? 0.515 -1.822 -7.366 1.00 98.75 94 ILE A N 1
ATOM 787 C CA . ILE A 1 94 ? 0.210 -1.148 -8.628 1.00 98.75 94 ILE A CA 1
ATOM 788 C C . ILE A 1 94 ? -1.250 -0.698 -8.671 1.00 98.75 94 ILE A C 1
ATOM 790 O O . ILE A 1 94 ? -2.159 -1.425 -8.270 1.00 98.75 94 ILE A O 1
ATOM 794 N N . GLU A 1 95 ? -1.486 0.510 -9.168 1.00 98.75 95 GLU A N 1
ATOM 795 C CA . GLU A 1 95 ? -2.817 1.090 -9.279 1.00 98.75 95 GLU A CA 1
ATOM 796 C C . GLU A 1 95 ? -3.643 0.434 -10.394 1.00 98.75 95 GLU A C 1
ATOM 798 O O . GLU A 1 95 ? -3.156 0.182 -11.500 1.00 98.75 95 GLU A O 1
ATOM 803 N N . VAL A 1 96 ? -4.944 0.254 -10.148 1.00 98.56 96 VAL A N 1
ATOM 804 C CA . VAL A 1 96 ? -5.924 -0.175 -11.163 1.00 98.56 96 VAL A CA 1
ATOM 805 C C . VAL A 1 96 ? -5.887 0.746 -12.383 1.00 98.56 96 VAL A C 1
ATOM 807 O O . VAL A 1 96 ? -5.980 0.281 -13.517 1.00 98.56 96 VAL A O 1
ATOM 810 N N . SER A 1 97 ? -5.742 2.052 -12.156 1.00 97.56 97 SER A N 1
ATOM 811 C CA . SER A 1 97 ? -5.682 3.063 -13.214 1.00 97.56 97 SER A CA 1
ATOM 812 C C . SER A 1 97 ? -4.448 2.902 -14.110 1.00 97.56 97 SER A C 1
ATOM 814 O O . SER A 1 97 ? -4.536 3.145 -15.315 1.00 97.56 97 SER A O 1
ATOM 816 N N . PHE A 1 98 ? -3.327 2.437 -13.552 1.00 98.56 98 PHE A N 1
ATOM 817 C CA . PHE A 1 98 ? -2.104 2.147 -14.296 1.00 98.56 98 PHE A CA 1
ATOM 818 C C . PHE A 1 98 ? -2.242 0.852 -15.109 1.00 98.56 98 PHE A C 1
ATOM 820 O O . PHE A 1 98 ? -1.966 0.851 -16.308 1.00 98.56 98 PHE A O 1
ATOM 827 N N . LEU A 1 99 ? -2.783 -0.211 -14.499 1.00 98.25 99 LEU A N 1
ATOM 828 C CA . LEU A 1 99 ? -3.085 -1.488 -15.171 1.00 98.25 99 LEU A CA 1
ATOM 829 C C . LEU A 1 99 ? -4.085 -1.360 -16.328 1.00 98.25 99 LEU A C 1
ATOM 831 O O . LEU A 1 99 ? -4.102 -2.179 -17.240 1.00 98.25 99 LEU A O 1
ATOM 835 N N . GLN A 1 100 ? -4.962 -0.356 -16.293 1.00 96.62 100 GLN A N 1
ATOM 836 C CA . GLN A 1 100 ? -5.895 -0.090 -17.392 1.00 96.62 100 GLN A CA 1
ATOM 837 C C . GLN A 1 100 ? -5.221 0.547 -18.612 1.00 96.62 100 GLN A C 1
ATOM 839 O O . GLN A 1 100 ? -5.770 0.467 -19.710 1.00 96.62 100 GLN A O 1
ATOM 844 N N . LYS A 1 101 ? -4.071 1.200 -18.423 1.00 97.81 101 LYS A N 1
ATOM 845 C CA . LYS A 1 101 ? -3.335 1.902 -19.483 1.00 97.81 101 LYS A CA 1
ATOM 846 C C . LYS A 1 101 ? -2.177 1.081 -20.032 1.00 97.81 101 LYS A C 1
ATOM 848 O O . LYS A 1 101 ? -1.873 1.188 -21.217 1.00 97.81 101 LYS A O 1
ATOM 853 N N . TYR A 1 102 ? -1.538 0.293 -19.174 1.00 98.19 102 TYR A N 1
ATOM 854 C CA . TYR A 1 102 ? -0.315 -0.432 -19.484 1.00 98.19 102 TYR A CA 1
ATOM 855 C C . TYR A 1 102 ? -0.461 -1.904 -19.115 1.00 98.19 102 TYR A C 1
ATOM 857 O O . TYR A 1 102 ? -0.989 -2.238 -18.054 1.00 98.19 102 TYR A O 1
ATOM 865 N N . ASP A 1 103 ? 0.042 -2.776 -19.986 1.00 95.75 103 ASP A N 1
ATOM 866 C CA . ASP A 1 103 ? 0.070 -4.220 -19.761 1.00 95.75 103 ASP A CA 1
ATOM 867 C C . ASP A 1 103 ? 1.209 -4.572 -18.796 1.00 95.75 103 ASP A C 1
ATOM 869 O O . ASP A 1 103 ? 2.338 -4.844 -19.202 1.00 95.75 103 ASP A O 1
ATOM 873 N N . ILE A 1 104 ? 0.923 -4.464 -17.498 1.00 98.19 104 ILE A N 1
ATOM 874 C CA . ILE A 1 104 ? 1.848 -4.821 -16.423 1.00 98.19 104 ILE A CA 1
ATOM 875 C C . ILE A 1 104 ? 1.331 -6.087 -15.751 1.00 98.19 104 ILE A C 1
ATOM 877 O O . ILE A 1 104 ? 0.169 -6.125 -15.330 1.00 98.19 104 ILE A O 1
ATOM 881 N N . PRO A 1 105 ? 2.165 -7.126 -15.604 1.00 98.00 105 PRO A N 1
ATOM 882 C CA . PRO A 1 105 ? 1.728 -8.323 -14.914 1.00 98.00 105 PRO A CA 1
ATOM 883 C C . PRO A 1 105 ? 1.398 -8.002 -13.447 1.00 98.00 105 PRO A C 1
ATOM 885 O O . PRO A 1 105 ? 1.980 -7.106 -12.839 1.00 98.00 105 PRO A O 1
ATOM 888 N N . TYR A 1 106 ? 0.438 -8.709 -12.853 1.00 98.12 106 TYR A N 1
ATOM 889 C CA . TYR A 1 106 ? 0.016 -8.458 -11.464 1.00 98.12 106 TYR A CA 1
ATOM 890 C C . TYR A 1 106 ? -0.345 -9.731 -10.688 1.00 98.12 106 TYR A C 1
ATOM 892 O O . TYR A 1 106 ? -0.756 -9.646 -9.528 1.00 98.12 106 TYR A O 1
ATOM 900 N N . ASP A 1 107 ? -0.190 -10.914 -11.291 1.00 98.38 107 ASP A N 1
ATOM 901 C CA . ASP A 1 107 ? -0.479 -12.190 -10.629 1.0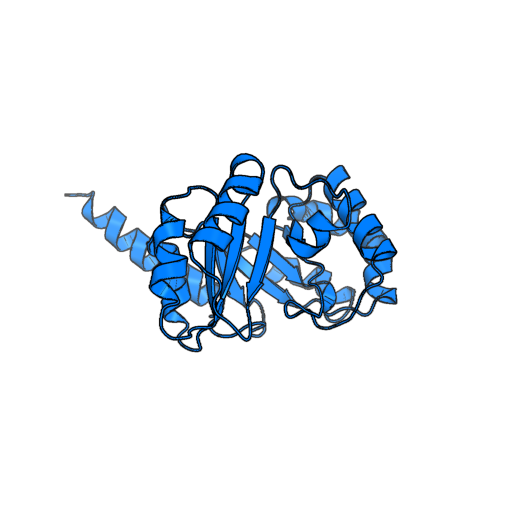0 98.38 107 ASP A CA 1
ATOM 902 C C . ASP A 1 107 ? 0.311 -12.279 -9.314 1.00 98.38 107 ASP A C 1
ATOM 904 O O . ASP A 1 107 ? 1.513 -12.077 -9.312 1.00 98.38 107 ASP A O 1
ATOM 908 N N . ASN A 1 108 ? -0.323 -12.555 -8.181 1.00 98.19 108 ASN A N 1
ATOM 909 C CA . ASN A 1 108 ? 0.254 -12.534 -6.833 1.00 98.19 108 ASN A CA 1
ATOM 910 C C . ASN A 1 108 ? 0.875 -11.182 -6.399 1.00 98.19 108 ASN A C 1
ATOM 912 O O . ASN A 1 108 ? 1.811 -11.155 -5.599 1.00 98.19 108 ASN A O 1
ATOM 916 N N . ARG A 1 109 ? 0.386 -10.046 -6.923 1.00 98.62 109 ARG A N 1
ATOM 917 C CA . ARG A 1 109 ? 0.788 -8.685 -6.508 1.00 98.62 109 ARG A CA 1
ATOM 918 C C . ARG A 1 109 ? -0.371 -7.895 -5.906 1.00 98.62 109 ARG A C 1
ATOM 920 O O . ARG A 1 109 ? -1.512 -8.354 -5.911 1.00 98.62 109 ARG A O 1
ATOM 927 N N . ILE A 1 110 ? -0.082 -6.737 -5.315 1.00 98.94 110 ILE A N 1
ATOM 928 C CA . ILE A 1 110 ? -1.113 -5.854 -4.766 1.00 98.94 110 ILE A CA 1
ATOM 929 C C . ILE A 1 110 ? -1.650 -4.982 -5.898 1.00 98.94 110 ILE A C 1
ATOM 931 O O . ILE A 1 110 ? -0.897 -4.243 -6.523 1.00 98.94 110 ILE A O 1
ATOM 935 N N . VAL A 1 111 ? -2.958 -5.047 -6.127 1.00 98.88 111 VAL A N 1
ATOM 936 C CA . VAL A 1 111 ? -3.669 -4.164 -7.058 1.00 98.88 111 VAL A CA 1
ATOM 937 C C . VAL A 1 111 ? -4.464 -3.169 -6.237 1.00 98.88 111 VAL A C 1
ATOM 939 O O . VAL A 1 111 ? -5.287 -3.582 -5.422 1.00 98.88 111 VAL A O 1
ATOM 942 N N . SER A 1 112 ? -4.228 -1.873 -6.402 1.00 98.81 112 SER A N 1
ATOM 943 C CA . SER A 1 112 ? -4.774 -0.867 -5.493 1.00 98.81 112 SER A CA 1
ATOM 944 C C . SER A 1 112 ? -5.573 0.239 -6.170 1.00 98.81 112 SER A C 1
ATOM 946 O O . SER A 1 112 ? -5.420 0.516 -7.357 1.00 98.81 112 SER A O 1
ATOM 948 N N . VAL A 1 113 ? -6.462 0.867 -5.405 1.00 98.56 113 VAL A N 1
ATOM 949 C CA . VAL A 1 113 ? -7.142 2.104 -5.795 1.00 98.56 113 VAL A CA 1
ATOM 950 C C . VAL A 1 113 ? -7.411 2.958 -4.559 1.00 98.56 113 VAL A C 1
ATOM 952 O O . VAL A 1 113 ? -7.868 2.461 -3.523 1.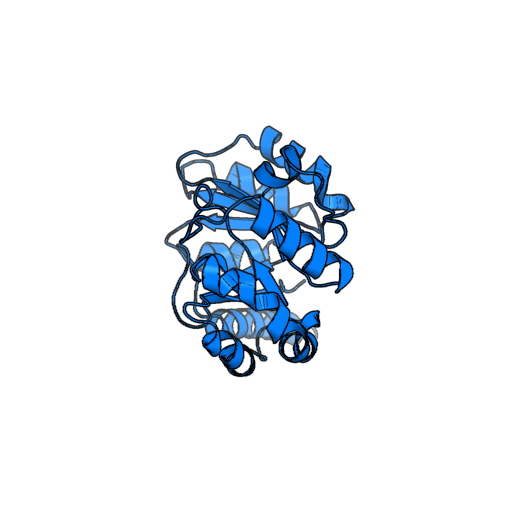00 98.56 113 VAL A O 1
ATOM 955 N N . HIS A 1 114 ? -7.125 4.252 -4.676 1.00 97.94 114 HIS A N 1
ATOM 956 C CA . HIS A 1 114 ? -7.244 5.227 -3.596 1.00 97.94 114 HIS A CA 1
ATOM 957 C C . HIS A 1 114 ? -8.204 6.344 -3.991 1.00 97.94 114 HIS A C 1
ATOM 959 O O . HIS A 1 114 ? -7.969 7.112 -4.924 1.00 97.94 114 HIS A O 1
ATOM 965 N N . TYR A 1 115 ? -9.284 6.472 -3.230 1.00 96.88 115 TYR A N 1
ATOM 966 C CA . TYR A 1 115 ? -10.235 7.562 -3.355 1.00 96.88 115 TYR A CA 1
ATOM 967 C C . TYR A 1 115 ? -9.951 8.594 -2.261 1.00 96.88 115 TYR A C 1
ATOM 969 O O . TYR A 1 115 ? -9.861 8.250 -1.086 1.00 96.88 115 TYR A O 1
ATOM 977 N N . PHE A 1 116 ? -9.826 9.867 -2.639 1.00 93.00 116 PHE A N 1
ATOM 978 C CA . PHE A 1 116 ? -9.547 10.959 -1.693 1.00 93.00 116 PHE A CA 1
ATOM 979 C C . PHE A 1 116 ? -10.751 11.876 -1.485 1.00 93.00 116 PHE A C 1
ATOM 981 O O . PHE A 1 116 ? -11.088 12.217 -0.356 1.00 93.00 116 PHE A O 1
ATOM 988 N N . ASN A 1 117 ? -11.411 12.261 -2.579 1.00 91.38 117 ASN A N 1
ATOM 989 C CA . ASN A 1 117 ? -12.369 13.374 -2.576 1.00 91.38 117 ASN A CA 1
ATOM 990 C C . ASN A 1 117 ? -13.827 12.937 -2.771 1.00 91.38 117 ASN A C 1
ATOM 992 O O . ASN A 1 117 ? -14.732 13.760 -2.678 1.00 91.38 117 ASN A O 1
ATOM 996 N N . TYR A 1 118 ? -14.066 11.662 -3.071 1.00 95.75 118 TYR A N 1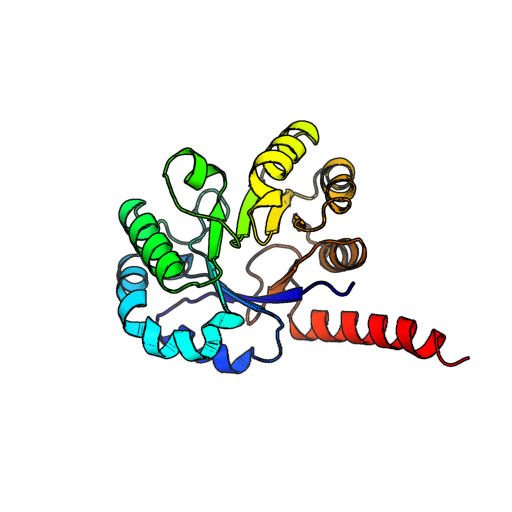
ATOM 997 C CA . TYR A 1 118 ? -15.405 11.122 -3.275 1.00 95.75 118 TYR A CA 1
ATOM 998 C C . TYR A 1 118 ? -15.472 9.670 -2.821 1.00 95.75 118 TYR A C 1
ATOM 1000 O O . TYR A 1 118 ? -14.449 8.996 -2.702 1.00 95.75 118 TYR A O 1
ATOM 1008 N N . LEU A 1 119 ? -16.690 9.193 -2.579 1.00 96.62 119 LEU A N 1
ATOM 1009 C CA . LEU A 1 119 ? -16.950 7.799 -2.267 1.00 96.62 119 LEU A CA 1
ATOM 1010 C C . LEU A 1 119 ? -17.448 7.081 -3.537 1.00 96.62 119 LEU A C 1
ATOM 1012 O O . LEU A 1 119 ? -18.419 7.544 -4.140 1.00 96.62 119 LEU A O 1
ATOM 1016 N N . PRO A 1 120 ? -16.798 5.994 -3.984 1.00 96.94 120 PRO A N 1
ATOM 1017 C CA . PRO A 1 120 ? -17.287 5.184 -5.096 1.00 96.94 120 PRO A CA 1
ATOM 1018 C C . PRO A 1 120 ? -18.540 4.396 -4.691 1.00 96.94 120 PRO A C 1
ATOM 1020 O O . PRO A 1 120 ? -18.797 4.177 -3.508 1.00 96.94 120 PRO A O 1
ATOM 1023 N N . THR A 1 121 ? -19.312 3.926 -5.672 1.00 97.75 121 THR A N 1
ATOM 1024 C CA . THR A 1 121 ? -20.408 2.987 -5.401 1.00 97.75 121 THR A CA 1
ATOM 1025 C C . THR A 1 121 ? -19.850 1.615 -5.023 1.00 97.75 121 THR A C 1
ATOM 1027 O O . THR A 1 121 ? -18.780 1.217 -5.489 1.00 97.75 121 THR A O 1
ATOM 1030 N N . LEU A 1 122 ? -20.595 0.865 -4.205 1.00 98.00 122 LEU A N 1
ATOM 1031 C CA . LEU A 1 122 ? -20.240 -0.517 -3.875 1.00 98.00 122 LEU A CA 1
ATOM 1032 C C . LEU A 1 122 ? -20.117 -1.382 -5.139 1.00 98.00 122 LEU A C 1
ATOM 1034 O O . LEU A 1 122 ? -19.192 -2.178 -5.239 1.00 98.00 122 LEU A O 1
ATOM 1038 N N . GLU A 1 123 ? -21.011 -1.192 -6.112 1.00 98.12 123 GLU A N 1
ATOM 1039 C CA . GLU A 1 123 ? -20.989 -1.885 -7.407 1.00 98.12 123 GLU A CA 1
ATOM 1040 C C . GLU A 1 123 ? -19.657 -1.683 -8.136 1.00 98.12 123 GLU A C 1
ATOM 1042 O O . GLU A 1 123 ? -18.976 -2.658 -8.441 1.00 98.12 123 GLU A O 1
ATOM 1047 N N . LYS A 1 124 ? -19.207 -0.429 -8.284 1.00 97.75 124 LYS A N 1
ATOM 1048 C CA . LYS A 1 124 ? -17.926 -0.106 -8.926 1.00 97.75 124 LYS A CA 1
ATOM 1049 C C . LYS A 1 124 ? -16.738 -0.769 -8.226 1.00 97.75 124 LYS A C 1
ATOM 1051 O O . LYS A 1 124 ? -15.794 -1.204 -8.881 1.00 97.75 124 LYS A O 1
ATOM 1056 N N . ILE A 1 125 ? -16.752 -0.842 -6.893 1.00 98.06 125 ILE A N 1
ATOM 1057 C CA . ILE A 1 125 ? -15.675 -1.521 -6.164 1.00 98.06 125 ILE A CA 1
ATOM 1058 C C . ILE A 1 125 ? -15.764 -3.037 -6.317 1.00 98.06 125 ILE A C 1
ATOM 1060 O O . ILE A 1 125 ? -14.732 -3.675 -6.512 1.00 98.06 125 ILE A O 1
ATOM 1064 N N . LYS A 1 126 ? -16.966 -3.620 -6.283 1.00 98.19 126 LYS A N 1
ATOM 1065 C CA . LYS A 1 126 ? -17.155 -5.055 -6.531 1.00 98.19 126 LYS A CA 1
ATOM 1066 C C . LYS A 1 126 ? -16.704 -5.453 -7.933 1.00 98.19 126 LYS A C 1
ATOM 1068 O O . LYS A 1 126 ? -16.086 -6.503 -8.068 1.00 98.19 126 LYS A O 1
ATOM 1073 N N . GLU A 1 127 ? -16.916 -4.612 -8.944 1.00 98.12 127 GLU A N 1
ATOM 1074 C CA . GLU A 1 127 ? -16.362 -4.821 -10.288 1.00 98.12 127 GLU A CA 1
ATOM 1075 C C . GLU A 1 127 ? -14.830 -4.894 -10.256 1.00 98.12 127 GLU A C 1
ATOM 1077 O O . GLU A 1 127 ? -14.252 -5.857 -10.761 1.00 98.12 127 GLU A O 1
ATOM 1082 N N . ILE A 1 128 ? -14.166 -3.935 -9.598 1.00 98.31 128 ILE A N 1
ATOM 1083 C CA . ILE A 1 128 ? -12.703 -3.946 -9.431 1.00 98.31 128 ILE A CA 1
ATOM 1084 C C . ILE A 1 128 ? -12.255 -5.219 -8.704 1.00 98.31 128 ILE A C 1
ATOM 1086 O O . ILE A 1 128 ? -11.366 -5.917 -9.189 1.00 98.31 128 ILE A O 1
ATOM 1090 N N . VAL A 1 129 ? -12.873 -5.547 -7.567 1.00 98.44 129 VAL A N 1
ATOM 1091 C CA . VAL A 1 129 ? -12.522 -6.740 -6.786 1.00 98.44 129 VAL A CA 1
ATOM 1092 C C . VAL A 1 129 ? -12.698 -7.994 -7.638 1.00 98.44 129 VAL A C 1
ATOM 1094 O O . VAL A 1 129 ? -11.734 -8.730 -7.801 1.00 98.44 129 VAL A O 1
ATOM 1097 N N . SER A 1 130 ? -13.858 -8.184 -8.271 1.00 96.81 130 SER A N 1
ATOM 1098 C CA . SER A 1 130 ? -14.138 -9.353 -9.118 1.00 96.81 130 SER A CA 1
ATOM 1099 C C . SER A 1 130 ? -13.144 -9.519 -10.268 1.00 96.81 130 SER A C 1
ATOM 1101 O O . SER A 1 130 ? -12.773 -10.639 -10.602 1.00 96.81 130 SER A O 1
ATOM 1103 N N . LYS A 1 131 ? -12.667 -8.408 -10.844 1.00 97.50 131 LYS A N 1
ATOM 1104 C CA . LYS A 1 131 ? -11.720 -8.423 -11.959 1.00 97.50 131 LYS A CA 1
ATOM 1105 C C . LYS A 1 131 ? -10.317 -8.871 -11.545 1.00 97.50 131 LYS A C 1
ATOM 1107 O O . LYS A 1 131 ? -9.612 -9.454 -12.365 1.00 97.50 131 LYS A O 1
ATOM 1112 N N . PHE A 1 132 ? -9.888 -8.564 -10.320 1.00 98.06 132 PHE A N 1
ATOM 1113 C CA . PHE A 1 132 ? -8.484 -8.710 -9.922 1.00 98.06 132 PHE A CA 1
ATOM 1114 C C . PHE A 1 132 ? -8.246 -9.702 -8.774 1.00 98.06 132 PHE A C 1
ATOM 1116 O O . PHE A 1 132 ? -7.137 -10.221 -8.669 1.00 98.06 132 PHE A O 1
ATOM 1123 N N . SER A 1 133 ? -9.230 -9.997 -7.917 1.00 96.25 133 SER A N 1
ATOM 1124 C CA . SER A 1 133 ? -9.015 -10.704 -6.639 1.00 96.25 133 SER A CA 1
ATOM 1125 C C . SER A 1 133 ? -8.602 -12.167 -6.758 1.00 96.25 133 SER A C 1
ATOM 1127 O O . SER A 1 133 ? -8.009 -12.703 -5.825 1.00 96.25 133 SER A O 1
ATOM 1129 N N . GLU A 1 134 ? -8.921 -12.819 -7.876 1.00 96.06 134 GLU A N 1
ATOM 1130 C CA . GLU A 1 134 ? -8.521 -14.208 -8.129 1.00 96.06 134 GLU A CA 1
ATOM 1131 C C . GLU A 1 134 ? -7.003 -14.331 -8.310 1.00 96.06 134 GLU A C 1
ATOM 1133 O O . GLU A 1 134 ? -6.377 -15.261 -7.809 1.00 96.06 134 GLU A O 1
ATOM 1138 N N . LYS A 1 135 ? -6.405 -13.357 -9.002 1.00 97.56 135 LYS A N 1
ATOM 1139 C CA . LYS A 1 135 ? -4.984 -13.351 -9.354 1.00 97.56 135 LYS A CA 1
ATOM 1140 C C . LYS A 1 135 ? -4.149 -12.515 -8.402 1.00 97.56 135 LYS A C 1
ATOM 1142 O O . LYS A 1 135 ? -3.008 -12.869 -8.140 1.00 97.56 135 LYS A O 1
ATOM 1147 N N . ALA A 1 136 ? -4.672 -11.397 -7.909 1.00 98.62 136 ALA A N 1
ATOM 1148 C CA . ALA A 1 136 ? -3.933 -10.492 -7.042 1.00 98.62 136 ALA A CA 1
ATOM 1149 C C . ALA A 1 136 ? -3.632 -11.148 -5.686 1.00 98.62 136 ALA A C 1
ATOM 1151 O O . ALA A 1 136 ? -4.472 -11.823 -5.096 1.00 98.62 136 ALA A O 1
ATOM 1152 N N . PHE A 1 137 ? -2.455 -10.856 -5.130 1.00 98.56 137 PHE A N 1
ATOM 1153 C CA . PHE A 1 137 ? -2.175 -11.153 -3.727 1.00 98.56 137 PHE A CA 1
ATOM 1154 C C . PHE A 1 137 ? -3.173 -10.428 -2.818 1.00 98.56 137 PHE A C 1
ATOM 1156 O O . PHE A 1 137 ? -3.650 -10.994 -1.838 1.00 98.56 137 PHE A O 1
ATOM 1163 N N . SER A 1 138 ? -3.501 -9.176 -3.137 1.00 98.69 138 SER A N 1
ATOM 1164 C CA . SER A 1 138 ? -4.598 -8.453 -2.502 1.00 98.69 138 SER A CA 1
ATOM 1165 C C . SER A 1 138 ? -5.105 -7.354 -3.425 1.00 98.69 138 SER A C 1
ATOM 1167 O O . SER A 1 138 ? -4.307 -6.604 -3.985 1.00 98.69 138 SER A O 1
ATOM 1169 N N . VAL A 1 139 ? -6.423 -7.188 -3.499 1.00 98.88 139 VAL A N 1
ATOM 1170 C CA . VAL A 1 139 ? -7.035 -5.961 -4.015 1.00 98.88 139 VAL A CA 1
ATOM 1171 C C . VAL A 1 139 ? -7.160 -4.973 -2.857 1.00 98.88 139 VAL A C 1
ATOM 1173 O O . VAL A 1 139 ? -7.853 -5.244 -1.878 1.00 98.88 139 VAL A O 1
ATOM 1176 N N . LYS A 1 140 ? -6.433 -3.859 -2.921 1.00 98.88 140 LYS A N 1
ATOM 1177 C CA . LYS A 1 140 ? -6.326 -2.849 -1.865 1.00 98.88 140 LYS A CA 1
ATOM 1178 C C . LYS A 1 140 ? -7.199 -1.640 -2.188 1.00 98.88 140 LYS A C 1
ATOM 1180 O O . LYS A 1 140 ? -6.892 -0.870 -3.092 1.00 98.88 140 LYS A O 1
ATOM 1185 N N . ILE A 1 141 ? -8.263 -1.448 -1.420 1.00 98.75 141 ILE A N 1
ATOM 1186 C CA . ILE A 1 141 ? -9.226 -0.361 -1.605 1.00 98.75 141 ILE A CA 1
ATOM 1187 C C . ILE A 1 141 ? -9.091 0.633 -0.453 1.00 98.75 141 ILE A C 1
ATOM 1189 O O . ILE A 1 141 ? -9.378 0.292 0.696 1.00 98.75 141 ILE A O 1
ATOM 1193 N N . ALA A 1 142 ? -8.695 1.869 -0.747 1.00 98.44 142 ALA A N 1
ATOM 1194 C CA . ALA A 1 142 ? -8.678 2.956 0.228 1.00 98.44 142 ALA A CA 1
ATOM 1195 C C . ALA A 1 142 ? -9.748 3.999 -0.113 1.00 98.44 142 ALA A C 1
ATOM 1197 O O . ALA A 1 142 ? -9.789 4.495 -1.237 1.00 98.44 142 ALA A O 1
ATOM 1198 N N . VAL A 1 143 ? -10.622 4.333 0.841 1.00 97.75 143 VAL A N 1
ATOM 1199 C CA . VAL A 1 143 ? -11.708 5.313 0.642 1.00 97.75 143 VAL A CA 1
ATOM 1200 C C . VAL A 1 143 ? -11.721 6.354 1.759 1.00 97.75 143 VAL A C 1
ATOM 1202 O O . VAL A 1 143 ? -11.340 6.031 2.892 1.00 97.75 143 VAL A O 1
ATOM 1205 N N . PRO A 1 144 ? -12.185 7.588 1.491 1.00 95.50 144 PRO A N 1
ATOM 1206 C CA . PRO A 1 144 ? -12.286 8.601 2.525 1.00 95.50 144 PRO A CA 1
ATOM 1207 C C . PRO A 1 144 ? -13.436 8.264 3.477 1.00 95.50 144 PRO A C 1
ATOM 1209 O O . PRO A 1 144 ? -14.437 7.665 3.084 1.00 95.50 144 PRO A O 1
ATOM 1212 N N . SER A 1 145 ? -13.320 8.696 4.730 1.00 93.50 145 SER A N 1
ATOM 1213 C CA . SER A 1 145 ? -14.338 8.506 5.781 1.00 93.50 145 SER A CA 1
ATOM 1214 C C . SER A 1 145 ? -15.563 9.426 5.633 1.00 93.50 145 SER A C 1
ATOM 1216 O O . SER A 1 145 ? -16.054 10.022 6.590 1.00 93.50 145 SER A O 1
ATOM 1218 N N . LEU A 1 146 ? -16.071 9.547 4.404 1.00 95.69 146 LEU A N 1
ATOM 1219 C CA . LEU A 1 146 ? -17.312 10.247 4.077 1.00 95.69 146 LEU A CA 1
ATOM 1220 C C . LEU A 1 146 ? -18.524 9.405 4.488 1.00 95.69 146 LEU A C 1
ATOM 1222 O O . LEU A 1 146 ? -18.452 8.180 4.540 1.00 95.69 146 LEU A O 1
ATOM 1226 N N . LYS A 1 147 ? -19.672 10.042 4.740 1.00 95.81 147 LYS A N 1
ATOM 1227 C CA . LYS A 1 147 ? -20.925 9.334 5.059 1.00 95.81 147 LYS A CA 1
ATOM 1228 C C . LYS A 1 147 ? -21.195 8.220 4.032 1.00 95.81 147 LYS A C 1
ATOM 1230 O O . LYS A 1 147 ? -21.218 8.496 2.838 1.00 95.81 147 LYS A O 1
ATOM 1235 N N . GLY A 1 148 ? -21.415 6.990 4.501 1.00 95.81 148 GLY A N 1
ATOM 1236 C CA . GLY A 1 148 ? -21.642 5.822 3.639 1.00 95.81 148 GLY A CA 1
ATOM 1237 C C . GLY A 1 148 ? -20.406 4.945 3.378 1.00 95.81 148 GLY A C 1
ATOM 1238 O O . GLY A 1 148 ? -20.516 3.911 2.724 1.00 95.81 148 GLY A O 1
ATOM 1239 N N . TYR A 1 149 ? -19.206 5.335 3.834 1.00 97.00 149 TYR A N 1
ATOM 1240 C CA . TYR A 1 149 ? -17.983 4.590 3.495 1.00 97.00 149 TYR A CA 1
ATOM 1241 C C . TYR A 1 149 ? -17.941 3.163 4.058 1.00 97.00 149 TYR A C 1
ATOM 1243 O O . TYR A 1 149 ? -17.319 2.286 3.459 1.00 97.00 149 TYR A O 1
ATOM 1251 N N . LYS A 1 150 ? -18.607 2.904 5.191 1.00 96.88 150 LYS A N 1
ATOM 1252 C CA . LYS A 1 150 ? -18.657 1.569 5.808 1.00 96.88 150 LYS A CA 1
ATOM 1253 C C . LYS A 1 150 ? -19.496 0.617 4.964 1.00 96.88 150 LYS A C 1
ATOM 1255 O O . LYS A 1 150 ? -19.114 -0.530 4.777 1.00 96.88 150 LYS A O 1
ATOM 1260 N N . GLU A 1 151 ? -20.586 1.119 4.402 1.00 97.44 151 GLU A N 1
ATOM 1261 C CA . GLU A 1 151 ? -21.476 0.419 3.482 1.00 97.44 151 GLU A CA 1
ATOM 1262 C C . GLU A 1 151 ? -20.768 0.057 2.166 1.00 97.44 151 GLU A C 1
ATOM 1264 O O . GLU A 1 151 ? -21.166 -0.889 1.493 1.00 97.44 151 GLU A O 1
ATOM 1269 N N . VAL A 1 152 ? -19.688 0.768 1.823 1.00 97.75 152 VAL A N 1
ATOM 1270 C CA . VAL A 1 152 ? -18.812 0.432 0.692 1.00 97.75 152 VAL A CA 1
ATOM 1271 C C . VAL A 1 152 ? -17.719 -0.559 1.091 1.00 97.75 152 VAL A C 1
ATOM 1273 O O . VAL A 1 152 ? -17.486 -1.508 0.352 1.00 97.75 152 VAL A O 1
ATOM 1276 N N . LEU A 1 153 ? -17.041 -0.365 2.229 1.00 97.56 153 LEU A N 1
ATOM 1277 C CA . LEU A 1 153 ? -15.887 -1.194 2.601 1.00 97.56 153 LEU A CA 1
ATOM 1278 C C . LEU A 1 153 ? -16.255 -2.545 3.218 1.00 97.56 153 LEU A C 1
ATOM 1280 O O . LEU A 1 153 ? -15.640 -3.550 2.878 1.00 97.56 153 LEU A O 1
ATOM 1284 N N . LEU A 1 154 ? -17.205 -2.577 4.156 1.00 97.62 154 LEU A N 1
ATOM 1285 C CA . LEU A 1 154 ? -17.474 -3.776 4.956 1.00 97.62 154 LEU A CA 1
ATOM 1286 C C . LEU A 1 154 ? -17.961 -4.967 4.117 1.00 97.62 154 LEU A C 1
ATOM 1288 O O . LEU A 1 154 ? -17.471 -6.065 4.367 1.00 97.62 154 LEU A O 1
ATOM 1292 N N . PRO A 1 155 ? -18.818 -4.800 3.087 1.00 97.88 155 PRO A N 1
ATOM 1293 C CA . PRO A 1 155 ? -19.198 -5.923 2.227 1.00 97.88 155 PRO A CA 1
ATOM 1294 C C . PRO A 1 155 ? -18.030 -6.533 1.438 1.00 97.88 155 PRO A C 1
ATOM 1296 O O . PRO A 1 155 ? -18.153 -7.632 0.914 1.00 97.88 155 PRO A O 1
ATOM 1299 N N . LEU A 1 156 ? -16.900 -5.830 1.312 1.00 97.94 156 LEU A N 1
ATOM 1300 C CA . LEU A 1 156 ? -15.718 -6.337 0.608 1.00 97.94 156 LEU A CA 1
ATOM 1301 C C . LEU A 1 156 ? -14.877 -7.277 1.481 1.00 97.94 156 LEU A C 1
ATOM 1303 O O . LEU A 1 156 ? -13.972 -7.930 0.974 1.00 97.94 156 LEU A O 1
ATOM 1307 N N . LEU A 1 157 ? -15.162 -7.344 2.782 1.00 96.19 157 LEU A N 1
ATOM 1308 C CA . LEU A 1 157 ? -14.471 -8.231 3.719 1.00 96.19 157 LEU A CA 1
ATOM 1309 C C . LEU A 1 157 ? -14.897 -9.700 3.575 1.00 96.19 157 LEU A C 1
ATOM 1311 O O . LEU A 1 157 ? -14.267 -10.573 4.160 1.00 96.19 157 LEU A O 1
ATOM 1315 N N . GLU A 1 158 ? -15.930 -9.981 2.774 1.00 93.19 158 GLU A N 1
ATOM 1316 C CA . GLU A 1 158 ? -16.318 -11.343 2.380 1.00 93.19 158 GLU A CA 1
ATOM 1317 C C . GLU A 1 158 ? -15.305 -11.989 1.415 1.00 93.19 158 GLU A C 1
ATOM 1319 O O . GLU A 1 158 ? -15.301 -13.207 1.247 1.00 93.19 158 GLU A O 1
ATOM 1324 N N . TYR A 1 159 ? -14.438 -11.193 0.778 1.00 93.88 159 TYR A N 1
ATOM 1325 C CA . TYR A 1 159 ? -13.431 -11.673 -0.167 1.00 93.88 159 TYR A CA 1
ATOM 1326 C C . TYR A 1 159 ? -12.094 -11.938 0.542 1.00 93.88 159 TYR A C 1
ATOM 1328 O O . TYR A 1 159 ? -11.539 -11.050 1.187 1.00 93.88 159 TYR A O 1
ATOM 1336 N N . GLU A 1 160 ? -11.510 -13.124 0.344 1.00 89.94 160 GLU A N 1
ATOM 1337 C CA . GLU A 1 160 ? -10.261 -13.531 1.019 1.00 89.94 160 GLU A CA 1
ATOM 1338 C C . GLU A 1 160 ? -9.041 -12.661 0.653 1.00 89.94 160 GLU A C 1
ATOM 1340 O O . GLU A 1 160 ? -8.172 -12.396 1.485 1.00 89.94 160 GLU A O 1
ATOM 1345 N N . ASN A 1 161 ? -8.965 -12.194 -0.598 1.00 95.56 161 ASN A N 1
ATOM 1346 C CA . ASN A 1 161 ? -7.828 -11.438 -1.135 1.00 95.56 161 ASN A CA 1
ATOM 1347 C C . ASN A 1 161 ? -8.116 -9.935 -1.232 1.00 95.56 161 ASN A C 1
ATOM 1349 O O . ASN A 1 161 ? -7.797 -9.296 -2.237 1.00 95.56 161 ASN A O 1
ATOM 1353 N N . VAL A 1 162 ? -8.714 -9.350 -0.193 1.00 98.31 162 VAL A N 1
ATOM 1354 C CA . VAL A 1 162 ? -9.003 -7.911 -0.138 1.00 98.31 162 VAL A CA 1
ATOM 1355 C C . VAL A 1 162 ? -8.347 -7.251 1.071 1.00 98.31 162 VAL A C 1
ATOM 1357 O O . VAL A 1 162 ? -8.323 -7.778 2.178 1.00 98.31 162 VAL A O 1
ATOM 1360 N N . THR A 1 163 ? -7.830 -6.047 0.848 1.00 98.69 163 THR A N 1
ATOM 1361 C CA . THR A 1 163 ? -7.398 -5.121 1.891 1.00 98.69 163 THR A CA 1
ATOM 1362 C C . THR A 1 163 ? -8.274 -3.883 1.800 1.00 98.69 163 THR A C 1
ATOM 1364 O O . THR A 1 163 ? -8.253 -3.197 0.781 1.00 98.69 163 THR A O 1
ATOM 1367 N N . VAL A 1 164 ? -9.017 -3.557 2.853 1.00 98.44 164 VAL A N 1
ATOM 1368 C CA . VAL A 1 164 ? -9.807 -2.320 2.905 1.00 98.44 164 VAL A CA 1
ATOM 1369 C C . VAL A 1 164 ? -9.177 -1.327 3.866 1.00 98.44 164 VAL A C 1
ATOM 1371 O O . VAL A 1 164 ? -8.726 -1.680 4.955 1.00 98.44 164 VAL A O 1
ATOM 1374 N N . ILE A 1 165 ? -9.134 -0.061 3.463 1.00 98.19 165 ILE A N 1
ATOM 1375 C CA . ILE A 1 165 ? -8.496 1.004 4.228 1.00 98.19 165 ILE A CA 1
ATOM 1376 C C . ILE A 1 165 ? -9.473 2.173 4.373 1.00 98.19 165 ILE A C 1
ATOM 1378 O O . ILE A 1 165 ? -9.671 2.935 3.423 1.00 98.19 165 ILE A O 1
ATOM 1382 N N . PRO A 1 166 ? -10.053 2.377 5.566 1.00 97.00 166 PRO A N 1
ATOM 1383 C CA . PRO A 1 166 ? -10.720 3.628 5.873 1.00 97.00 166 PRO A CA 1
ATOM 1384 C C . PRO A 1 166 ? -9.664 4.724 6.065 1.00 97.00 166 PRO A C 1
ATOM 1386 O O . PRO A 1 166 ? -8.833 4.668 6.976 1.00 97.00 166 PRO A O 1
ATOM 1389 N N . MET A 1 167 ? -9.676 5.730 5.193 1.00 94.38 167 MET A N 1
ATOM 1390 C CA . MET A 1 167 ? -8.838 6.923 5.324 1.00 94.38 167 MET A CA 1
ATOM 1391 C C . MET A 1 167 ? -9.530 7.902 6.270 1.00 94.38 167 MET A C 1
ATOM 1393 O O . MET A 1 167 ? -10.164 8.880 5.866 1.00 94.38 167 MET A O 1
ATOM 1397 N N . SER A 1 168 ? -9.481 7.563 7.554 1.00 91.62 168 SER A N 1
ATOM 1398 C CA . SER A 1 168 ? -10.025 8.367 8.640 1.00 91.62 168 SER A CA 1
ATOM 1399 C C . SER A 1 168 ? -8.922 8.809 9.590 1.00 91.62 168 SER A C 1
ATOM 1401 O O . SER A 1 168 ? -7.867 8.185 9.691 1.00 91.62 168 SER A O 1
ATOM 1403 N N . ASN A 1 169 ? -9.174 9.888 10.329 1.00 89.31 169 ASN A N 1
ATOM 1404 C CA . ASN A 1 169 ? -8.291 10.295 11.423 1.00 89.31 169 ASN A CA 1
ATOM 1405 C C . ASN A 1 169 ? -8.386 9.336 12.624 1.00 89.31 169 ASN A C 1
ATOM 1407 O O . ASN A 1 169 ? -7.524 9.358 13.503 1.00 89.31 169 ASN A O 1
ATOM 1411 N N . ASN A 1 170 ? -9.404 8.467 12.660 1.00 94.06 170 ASN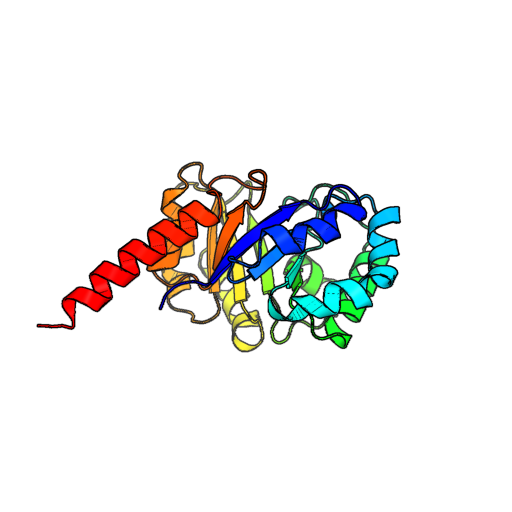 A N 1
ATOM 1412 C CA . ASN A 1 170 ? -9.542 7.450 13.687 1.00 94.06 170 ASN A CA 1
ATOM 1413 C C . ASN A 1 170 ? -8.763 6.188 13.306 1.00 94.06 170 ASN A C 1
ATOM 1415 O O . ASN A 1 170 ? -9.267 5.254 12.686 1.00 94.06 170 ASN A O 1
ATOM 1419 N N . SER A 1 171 ? -7.525 6.148 13.774 1.00 93.50 171 SER A N 1
ATOM 1420 C CA . SER A 1 171 ? -6.611 5.020 13.623 1.00 93.50 171 SER A CA 1
ATOM 1421 C C . SER A 1 171 ? -7.187 3.645 14.005 1.00 93.50 171 SER A C 1
ATOM 1423 O O . SER A 1 171 ? -6.785 2.627 13.438 1.00 93.50 171 SER A O 1
ATOM 1425 N N . LEU A 1 172 ? -8.138 3.592 14.947 1.00 95.19 172 LEU A N 1
ATOM 1426 C CA . LEU A 1 172 ? -8.762 2.337 15.375 1.00 95.19 172 LEU A CA 1
ATOM 1427 C C . LEU A 1 172 ? -9.601 1.686 14.273 1.00 95.19 172 LEU A C 1
ATOM 1429 O O . LEU A 1 172 ? -9.796 0.475 14.302 1.00 95.19 172 LEU A O 1
ATOM 1433 N N . GLU A 1 173 ? -10.058 2.443 13.276 1.00 96.06 173 GLU A N 1
ATOM 1434 C CA . GLU A 1 173 ? -10.841 1.882 12.175 1.00 96.06 173 GLU A CA 1
ATOM 1435 C C . GLU A 1 173 ? -10.012 0.944 11.299 1.00 96.06 173 GLU A C 1
ATOM 1437 O O . GLU A 1 173 ? -10.528 -0.081 10.862 1.00 96.06 173 GLU A O 1
ATOM 1442 N N . ARG A 1 174 ? -8.714 1.227 11.112 1.00 95.44 174 ARG A N 1
ATOM 1443 C CA . ARG A 1 174 ? -7.797 0.315 10.407 1.00 95.44 174 ARG A CA 1
ATOM 1444 C C . ARG A 1 174 ? -7.582 -0.988 11.175 1.00 95.44 174 ARG A C 1
ATOM 1446 O O . ARG A 1 174 ? -7.484 -2.048 10.566 1.00 95.44 174 ARG A O 1
ATOM 1453 N N . ILE A 1 175 ? -7.543 -0.915 12.507 1.00 96.25 175 ILE A N 1
ATOM 1454 C CA . ILE A 1 175 ? -7.485 -2.104 13.366 1.00 96.25 175 ILE A CA 1
ATOM 1455 C C . ILE A 1 175 ? -8.790 -2.895 13.252 1.00 96.25 175 ILE A C 1
ATOM 1457 O O . ILE A 1 175 ? -8.753 -4.105 13.050 1.00 96.25 175 ILE A O 1
ATOM 1461 N N . ALA A 1 176 ? -9.935 -2.210 13.325 1.00 96.00 176 ALA A N 1
ATOM 1462 C CA . ALA A 1 176 ? -11.251 -2.833 13.260 1.00 96.00 176 ALA A CA 1
ATOM 1463 C C . ALA A 1 176 ? -11.465 -3.589 11.942 1.00 96.00 176 ALA A C 1
ATOM 1465 O O . ALA A 1 176 ? -11.825 -4.760 11.975 1.00 96.00 176 ALA A O 1
ATOM 1466 N N . VAL A 1 177 ? -11.179 -2.980 10.785 1.00 96.00 177 VAL A N 1
ATOM 1467 C CA . VAL A 1 177 ? -11.310 -3.696 9.501 1.00 96.00 177 VAL A CA 1
ATOM 1468 C C . VAL A 1 177 ? -10.305 -4.841 9.361 1.00 96.00 177 VAL A C 1
ATOM 1470 O O . VAL A 1 177 ? -10.630 -5.854 8.750 1.00 96.00 177 VAL A O 1
ATOM 1473 N N . GLY A 1 178 ? -9.119 -4.727 9.971 1.00 95.88 178 GLY A N 1
ATOM 1474 C CA . GLY A 1 178 ? -8.156 -5.827 10.075 1.00 95.88 178 GLY A CA 1
ATOM 1475 C C . GLY A 1 178 ? -8.707 -7.025 10.849 1.00 95.88 178 GLY A C 1
ATOM 1476 O O . GLY A 1 178 ? -8.526 -8.164 10.431 1.00 95.88 178 GLY A O 1
ATOM 1477 N N . LEU A 1 179 ? -9.431 -6.778 11.944 1.00 94.50 179 LEU A N 1
ATOM 1478 C CA . LEU A 1 179 ? -10.111 -7.828 12.713 1.00 94.50 179 LEU A CA 1
ATOM 1479 C C . LEU A 1 179 ? -11.295 -8.443 11.963 1.00 94.50 179 LEU A C 1
ATOM 1481 O O . LEU A 1 179 ? -11.581 -9.624 12.140 1.00 94.50 179 LEU A O 1
ATOM 1485 N N . LEU A 1 180 ? -11.970 -7.647 11.135 1.00 94.75 180 LEU A N 1
ATOM 1486 C CA . LEU A 1 180 ? -13.144 -8.068 10.373 1.00 94.75 180 LEU A CA 1
ATOM 1487 C C . LEU A 1 180 ? -12.806 -8.773 9.047 1.00 94.75 180 LEU A C 1
ATOM 1489 O O . LEU A 1 180 ? -13.727 -9.190 8.357 1.00 94.75 180 LEU A O 1
ATOM 1493 N N . GLY A 1 181 ? -11.524 -8.928 8.695 1.00 94.75 181 GLY A N 1
ATOM 1494 C CA . GLY A 1 181 ? -11.098 -9.748 7.551 1.00 94.75 181 GLY A CA 1
ATOM 1495 C C . GLY A 1 181 ? -10.186 -9.064 6.533 1.00 94.75 181 GLY A C 1
ATOM 1496 O O . GLY A 1 181 ? -9.764 -9.715 5.585 1.00 94.75 181 GLY A O 1
ATOM 1497 N N . SER A 1 182 ? -9.840 -7.781 6.702 1.00 97.56 182 SER A N 1
ATOM 1498 C CA . SER A 1 182 ? -8.916 -7.103 5.781 1.00 97.56 182 SER A CA 1
ATOM 1499 C C . SER A 1 182 ? -7.550 -7.782 5.821 1.00 97.56 182 SER A C 1
ATOM 1501 O O . SER A 1 182 ? -6.925 -7.827 6.877 1.00 97.56 182 SER A O 1
ATOM 1503 N N . LYS A 1 183 ? -7.056 -8.266 4.676 1.00 97.81 183 LYS A N 1
ATOM 1504 C CA . LYS A 1 183 ? -5.826 -9.069 4.582 1.00 97.81 183 LYS A CA 1
ATOM 1505 C C . LYS A 1 183 ? -4.593 -8.356 5.139 1.00 97.81 183 LYS A C 1
ATOM 1507 O O . LYS A 1 183 ? -3.773 -8.979 5.815 1.00 97.81 183 LYS A O 1
ATOM 1512 N N . LEU A 1 184 ? -4.465 -7.057 4.863 1.00 98.56 184 LEU A N 1
ATOM 1513 C CA . LEU A 1 184 ? -3.361 -6.217 5.326 1.00 98.56 184 LEU A CA 1
ATOM 1514 C C . LEU A 1 184 ? -3.858 -5.099 6.251 1.00 98.56 184 LEU A C 1
ATOM 1516 O O . LEU A 1 184 ? -4.931 -4.526 6.043 1.00 98.56 184 LEU A O 1
ATOM 1520 N N . VAL A 1 185 ? -3.026 -4.722 7.225 1.00 98.38 185 VAL A N 1
ATOM 1521 C CA . VAL A 1 185 ? -3.185 -3.491 8.013 1.00 98.38 185 VAL A CA 1
ATOM 1522 C C . VAL A 1 185 ? -1.956 -2.613 7.810 1.00 98.38 185 VAL A C 1
ATOM 1524 O O . VAL A 1 185 ? -0.858 -2.924 8.270 1.00 98.38 185 VAL A O 1
ATOM 1527 N N . TYR A 1 186 ? -2.153 -1.488 7.123 1.00 98.31 186 TYR A N 1
ATOM 1528 C CA . TYR A 1 186 ? -1.092 -0.518 6.860 1.00 98.31 186 TYR A CA 1
ATOM 1529 C C . TYR A 1 186 ? -0.870 0.406 8.054 1.00 98.31 186 TYR A C 1
ATOM 1531 O O . TYR A 1 186 ? -1.777 1.126 8.482 1.00 98.31 186 TYR A O 1
ATOM 1539 N N . SER A 1 187 ? 0.374 0.428 8.514 1.00 98.44 187 SER A N 1
ATOM 1540 C CA . SER A 1 187 ? 0.899 1.191 9.645 1.00 98.44 187 SER A CA 1
ATOM 1541 C C . SER A 1 187 ? 2.167 1.939 9.220 1.00 98.44 187 SER A C 1
ATOM 1543 O O . SER A 1 187 ? 2.672 1.702 8.119 1.00 98.44 187 SER A O 1
ATOM 1545 N N . TYR A 1 188 ? 2.681 2.856 10.038 1.00 98.50 188 TYR A N 1
ATOM 1546 C CA . TYR A 1 188 ? 3.910 3.582 9.706 1.00 98.50 188 TYR A CA 1
ATOM 1547 C C . TYR A 1 188 ? 5.146 3.018 10.406 1.00 98.50 188 TYR A C 1
ATOM 1549 O O . TYR A 1 188 ? 5.080 2.606 11.568 1.00 98.50 188 TYR A O 1
ATOM 1557 N N . ALA A 1 189 ? 6.278 3.042 9.697 1.00 98.56 189 ALA A N 1
ATOM 1558 C CA . ALA A 1 189 ? 7.588 2.643 10.207 1.00 98.56 189 ALA A CA 1
ATOM 1559 C C . ALA A 1 189 ? 8.284 3.775 10.984 1.00 98.56 189 ALA A C 1
ATOM 1561 O O . ALA A 1 189 ? 8.771 3.552 12.089 1.00 98.56 189 ALA A O 1
ATOM 1562 N N . ILE A 1 190 ? 8.304 4.990 10.424 1.00 97.81 190 ILE A N 1
ATOM 1563 C CA . ILE A 1 190 ? 8.977 6.168 11.007 1.00 97.81 190 ILE A CA 1
ATOM 1564 C C . ILE A 1 190 ? 7.968 7.291 11.253 1.00 97.81 190 ILE A C 1
ATOM 1566 O O . ILE A 1 190 ? 7.806 7.743 12.383 1.00 97.81 190 ILE A O 1
ATOM 1570 N N . GLU A 1 191 ? 7.251 7.695 10.205 1.00 97.31 191 GLU A N 1
ATOM 1571 C CA . GLU A 1 191 ? 6.258 8.771 10.235 1.00 97.31 191 GLU A CA 1
ATOM 1572 C C . GLU A 1 191 ? 4.984 8.350 9.479 1.00 97.31 191 GLU A C 1
ATOM 1574 O O . GLU A 1 191 ? 5.091 7.595 8.508 1.00 97.31 191 GLU A O 1
ATOM 1579 N N . PRO A 1 192 ? 3.787 8.818 9.880 1.00 96.25 192 PRO A N 1
ATOM 1580 C CA . PRO A 1 192 ? 2.556 8.566 9.134 1.00 96.25 192 PRO A CA 1
ATOM 1581 C C . PRO A 1 192 ? 2.640 9.068 7.686 1.00 96.25 192 PRO A C 1
ATOM 1583 O O . PRO A 1 192 ? 2.940 10.235 7.448 1.00 96.25 192 PRO A O 1
ATOM 1586 N N . LEU A 1 193 ? 2.308 8.203 6.725 1.00 94.38 193 LEU A N 1
ATOM 1587 C CA . LEU A 1 193 ? 2.252 8.514 5.287 1.00 94.38 193 LEU A CA 1
ATOM 1588 C C . LEU A 1 193 ? 0.813 8.705 4.786 1.00 94.38 193 LEU A C 1
ATOM 1590 O O . LEU A 1 193 ? 0.588 9.148 3.663 1.00 94.38 193 LEU A O 1
ATOM 1594 N N . ALA A 1 194 ? -0.171 8.339 5.608 1.00 91.38 194 ALA A N 1
ATOM 1595 C CA . ALA A 1 194 ? -1.590 8.524 5.349 1.00 91.38 194 ALA A CA 1
ATOM 1596 C C . ALA A 1 194 ? -2.370 8.667 6.665 1.00 91.38 194 ALA A C 1
ATOM 1598 O O . ALA A 1 194 ? -1.938 8.196 7.722 1.00 91.38 194 ALA A O 1
ATOM 1599 N N . GLN A 1 195 ? -3.560 9.268 6.589 1.00 90.69 195 GLN A N 1
ATOM 1600 C CA . GLN A 1 195 ? -4.457 9.404 7.739 1.00 90.69 195 GLN A CA 1
ATOM 1601 C C . GLN A 1 195 ? -4.826 8.037 8.334 1.00 90.69 195 GLN A C 1
ATOM 1603 O O . GLN A 1 195 ? -5.109 7.075 7.611 1.00 90.69 195 GLN A O 1
ATOM 1608 N N . GLY A 1 196 ? -4.806 7.963 9.665 1.00 91.19 196 GLY A N 1
ATOM 1609 C CA . GLY A 1 196 ? -5.187 6.774 10.427 1.00 91.19 196 GLY A CA 1
ATOM 1610 C C . GLY A 1 196 ? -4.098 5.707 10.556 1.00 91.19 196 GLY A C 1
ATOM 1611 O O . GLY A 1 196 ? -4.371 4.640 11.100 1.00 91.19 196 GLY A O 1
ATOM 1612 N N . GLN A 1 197 ? -2.875 5.940 10.065 1.00 95.69 197 GLN A N 1
ATOM 1613 C CA . GLN A 1 197 ? -1.767 5.017 10.322 1.00 95.69 197 GLN A CA 1
ATOM 1614 C C . GLN A 1 197 ? -1.275 5.146 11.771 1.00 95.69 197 GLN A C 1
ATOM 1616 O O . GLN A 1 197 ? -0.863 6.220 12.203 1.00 95.69 197 GLN A O 1
ATOM 1621 N N . LEU A 1 198 ? -1.261 4.026 12.498 1.00 97.31 198 LEU A N 1
ATOM 1622 C CA . LEU A 1 198 ? -0.563 3.888 13.780 1.00 97.31 198 LEU A CA 1
ATOM 1623 C C . LEU A 1 198 ? 0.877 3.437 13.571 1.00 97.31 198 LEU A C 1
ATOM 1625 O O . LEU A 1 198 ? 1.214 2.888 12.524 1.00 97.31 198 LEU A O 1
ATOM 1629 N N . TYR A 1 199 ? 1.706 3.610 14.598 1.00 98.44 199 TYR A N 1
ATOM 1630 C CA . TYR A 1 199 ? 3.048 3.045 14.619 1.00 98.44 199 TYR A CA 1
ATOM 1631 C C . TYR A 1 199 ? 2.981 1.517 14.546 1.00 98.44 199 TYR A C 1
ATOM 1633 O O . TYR A 1 199 ? 2.242 0.898 15.317 1.00 98.44 199 TYR A O 1
ATOM 1641 N N . TYR A 1 200 ? 3.759 0.897 13.658 1.00 98.50 200 TYR A N 1
ATOM 1642 C CA . TYR A 1 200 ? 3.636 -0.536 13.369 1.00 98.50 200 TYR A CA 1
ATOM 1643 C C . TYR A 1 200 ? 3.799 -1.433 14.604 1.00 98.50 200 TYR A C 1
ATOM 1645 O O . TYR A 1 200 ? 3.000 -2.349 14.799 1.00 98.50 200 TYR A O 1
ATOM 1653 N N . LYS A 1 201 ? 4.737 -1.126 15.516 1.00 98.56 201 LYS A N 1
ATOM 1654 C CA . LYS A 1 201 ? 4.890 -1.901 16.762 1.00 98.56 201 LYS A CA 1
ATOM 1655 C C . LYS A 1 201 ? 3.660 -1.819 17.651 1.00 98.56 201 LYS A C 1
ATOM 1657 O O . LYS A 1 201 ? 3.333 -2.785 18.335 1.00 98.56 201 LYS A O 1
ATOM 1662 N N . LYS A 1 202 ? 2.947 -0.687 17.631 1.00 98.38 202 LYS A N 1
ATOM 1663 C CA . LYS A 1 202 ? 1.692 -0.554 18.373 1.00 98.38 202 LYS A CA 1
ATOM 1664 C C . LYS A 1 202 ? 0.606 -1.441 17.772 1.00 98.38 202 LYS A C 1
ATOM 1666 O O . LYS A 1 202 ? -0.139 -2.061 18.523 1.00 98.38 202 LYS A O 1
ATOM 1671 N N . VAL A 1 203 ? 0.547 -1.539 16.444 1.00 98.31 203 VAL A N 1
ATOM 1672 C CA . VAL A 1 203 ? -0.371 -2.449 15.741 1.00 98.31 203 VAL A CA 1
ATOM 1673 C C . VAL A 1 203 ? -0.045 -3.908 16.073 1.00 98.31 203 VAL A C 1
ATOM 1675 O O . VAL A 1 203 ? -0.949 -4.645 16.460 1.00 98.31 203 VAL A O 1
ATOM 1678 N N . ILE A 1 204 ? 1.236 -4.300 16.035 1.00 98.00 204 ILE A N 1
ATOM 1679 C CA . ILE A 1 204 ? 1.695 -5.642 16.444 1.00 98.00 204 ILE A CA 1
ATOM 1680 C C . ILE A 1 204 ? 1.261 -5.941 17.878 1.00 98.00 204 ILE A C 1
ATOM 1682 O O . ILE A 1 204 ? 0.661 -6.981 18.133 1.00 98.00 204 ILE A O 1
ATOM 1686 N N . GLN A 1 205 ? 1.507 -5.012 18.804 1.00 97.56 205 GLN A N 1
ATOM 1687 C CA . GLN A 1 205 ? 1.123 -5.166 20.205 1.00 97.56 205 GLN A CA 1
ATOM 1688 C C . GLN A 1 205 ? -0.391 -5.381 20.367 1.00 97.56 205 GLN A C 1
ATOM 1690 O O . GLN A 1 205 ? -0.800 -6.270 21.107 1.00 97.56 205 GLN A O 1
ATOM 1695 N N . ILE A 1 206 ? -1.221 -4.598 19.668 1.00 96.94 206 ILE A N 1
ATOM 1696 C CA . ILE A 1 206 ? -2.685 -4.732 19.722 1.00 96.94 206 ILE A CA 1
ATOM 1697 C C . ILE A 1 206 ? -3.123 -6.119 19.237 1.00 96.94 206 ILE A C 1
ATOM 1699 O O . ILE A 1 206 ? -3.893 -6.786 19.926 1.00 96.94 206 ILE A O 1
ATOM 1703 N N . PHE A 1 207 ? -2.621 -6.580 18.088 1.00 96.25 207 PHE A N 1
ATOM 1704 C CA . PHE A 1 207 ? -2.993 -7.896 17.561 1.00 96.25 207 PHE A CA 1
ATOM 1705 C C . PHE A 1 207 ? -2.430 -9.055 18.387 1.00 96.25 207 PHE A C 1
ATOM 1707 O O . PHE A 1 207 ? -3.086 -10.091 18.466 1.00 96.25 207 PHE A O 1
ATOM 1714 N N . ASN A 1 208 ? -1.276 -8.888 19.040 1.00 94.12 208 ASN A N 1
ATOM 1715 C CA . ASN A 1 208 ? -0.772 -9.867 20.004 1.00 94.12 208 ASN A CA 1
ATOM 1716 C C . ASN A 1 208 ? -1.726 -9.991 21.200 1.00 94.12 208 ASN A C 1
ATOM 1718 O O . ASN A 1 208 ? -2.147 -11.099 21.502 1.00 94.12 208 ASN A O 1
ATOM 1722 N N . TYR A 1 209 ? -2.167 -8.876 21.799 1.00 93.69 209 TYR A N 1
ATOM 1723 C CA . TYR A 1 209 ? -3.128 -8.925 22.910 1.00 93.69 209 TYR A CA 1
ATOM 1724 C C . TYR A 1 209 ? -4.447 -9.596 22.532 1.00 93.69 209 TYR A C 1
ATOM 1726 O O . TYR A 1 209 ? -4.991 -10.378 23.308 1.00 93.69 209 TYR A O 1
ATOM 1734 N N . ILE A 1 210 ? -4.962 -9.310 21.336 1.00 91.44 210 ILE A N 1
ATOM 1735 C CA . ILE A 1 210 ? -6.183 -9.955 20.847 1.00 91.44 210 ILE A CA 1
ATOM 1736 C C . ILE A 1 210 ? -5.950 -11.458 20.673 1.00 91.44 210 ILE A C 1
ATOM 1738 O O . ILE A 1 210 ? -6.769 -12.254 21.127 1.00 91.44 210 ILE A O 1
ATOM 1742 N N . ASN A 1 211 ? -4.820 -11.845 20.077 1.00 88.56 211 ASN A N 1
ATOM 1743 C CA . ASN A 1 211 ? -4.462 -13.245 19.890 1.00 88.56 211 ASN A CA 1
ATOM 1744 C C . ASN A 1 211 ? -4.336 -13.995 21.225 1.00 88.56 211 ASN A C 1
ATOM 1746 O O . ASN A 1 211 ? -4.892 -15.086 21.357 1.00 88.56 211 ASN A O 1
ATOM 1750 N N . ASP A 1 212 ? -3.676 -13.401 22.221 1.00 89.06 212 ASP A N 1
ATOM 1751 C CA . ASP A 1 212 ? -3.499 -13.983 23.555 1.00 89.06 212 ASP A CA 1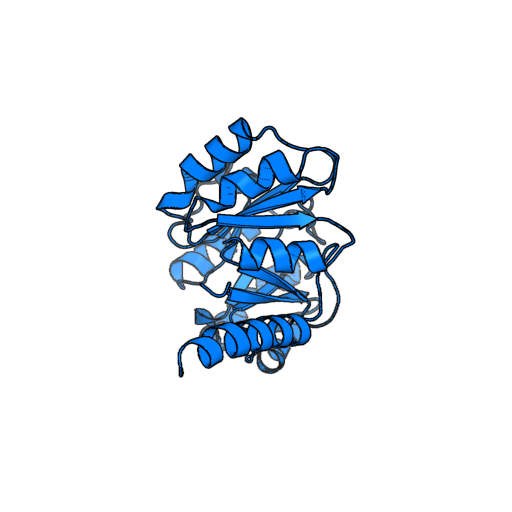
ATOM 1752 C C . ASP A 1 212 ? -4.853 -14.239 24.236 1.00 89.06 212 ASP A C 1
ATOM 1754 O O . ASP A 1 212 ? -5.073 -15.306 24.808 1.00 89.06 212 ASP A O 1
ATOM 1758 N N . ILE A 1 213 ? -5.814 -13.316 24.113 1.00 86.56 213 ILE A N 1
ATOM 1759 C CA . ILE A 1 213 ? -7.176 -13.495 24.647 1.00 86.56 213 ILE A CA 1
ATOM 1760 C C . ILE A 1 213 ? -7.916 -14.620 23.913 1.00 86.56 213 ILE A C 1
ATOM 1762 O O . ILE A 1 213 ? -8.559 -15.451 24.548 1.00 86.56 213 ILE A O 1
ATOM 1766 N N . THR A 1 214 ? -7.817 -14.675 22.582 1.00 81.50 214 THR A N 1
ATOM 1767 C CA . THR A 1 214 ? -8.529 -15.689 21.782 1.00 81.50 214 THR A CA 1
ATOM 1768 C C . THR A 1 214 ? -7.927 -17.091 21.871 1.00 81.50 214 THR A C 1
ATOM 1770 O O . THR A 1 214 ? -8.593 -18.059 21.519 1.00 81.50 214 THR A O 1
ATOM 1773 N N . THR A 1 215 ? -6.669 -17.206 22.307 1.00 78.88 215 THR A N 1
ATOM 1774 C CA . THR A 1 215 ? -5.968 -18.490 22.464 1.00 78.88 215 THR A CA 1
ATOM 1775 C C . THR A 1 215 ? -5.987 -18.987 23.902 1.00 78.88 215 THR A C 1
ATOM 1777 O O . THR A 1 215 ? -6.147 -20.184 24.120 1.00 78.88 215 THR A O 1
ATOM 1780 N N . SER A 1 216 ? -5.901 -18.094 24.893 1.00 66.81 216 SER A N 1
ATOM 1781 C CA . SER A 1 216 ? -6.039 -18.467 26.308 1.00 66.81 216 SER A CA 1
ATOM 1782 C C . SER A 1 216 ? -7.440 -18.977 26.654 1.00 66.81 216 SER A C 1
ATOM 1784 O O . SER A 1 216 ? -7.572 -19.854 27.505 1.00 66.81 216 SER A O 1
ATOM 1786 N N . SER A 1 217 ? -8.478 -18.513 25.950 1.00 57.41 217 SER A N 1
ATOM 1787 C CA . SER A 1 217 ? -9.847 -19.019 26.101 1.00 57.41 217 SER A CA 1
ATOM 1788 C C . SER A 1 217 ? -10.063 -20.438 25.557 1.00 57.41 217 SER A C 1
ATOM 1790 O O . SER A 1 217 ? -11.118 -21.013 25.802 1.00 57.41 217 SER A O 1
ATOM 1792 N N . LEU A 1 218 ? -9.086 -21.018 24.849 1.00 56.06 218 LEU A N 1
ATOM 1793 C CA . LEU A 1 218 ? -9.135 -22.402 24.358 1.00 56.06 218 LEU A CA 1
ATOM 1794 C C . LEU A 1 218 ? -8.486 -23.411 25.326 1.00 56.06 218 LEU A C 1
ATOM 1796 O O . LEU A 1 218 ? -8.436 -24.597 25.011 1.00 56.06 218 LEU A O 1
ATOM 1800 N N . VAL A 1 219 ? -7.968 -22.965 26.480 1.00 50.28 219 VAL A N 1
ATOM 1801 C CA . VAL A 1 219 ? -7.243 -23.816 27.452 1.00 50.28 219 VAL A CA 1
ATOM 1802 C C . VAL A 1 219 ? -8.133 -24.269 28.631 1.00 50.28 219 VAL A C 1
ATOM 1804 O O . VAL A 1 219 ? -7.633 -24.790 29.623 1.00 50.28 219 VAL A O 1
ATOM 1807 N N . THR A 1 220 ? -9.457 -24.127 28.535 1.00 45.38 220 THR A N 1
ATOM 1808 C CA . THR A 1 220 ? -10.424 -24.691 29.503 1.00 45.38 220 THR A CA 1
ATOM 1809 C C . THR A 1 220 ? -11.366 -25.653 28.812 1.00 45.38 220 THR A C 1
ATOM 1811 O O . THR A 1 220 ? -11.569 -26.758 29.355 1.00 45.38 220 THR A O 1
#

InterPro domains:
  IPR001381 3-dehydroquinate dehydratase type I [MF_00214] (4-210)
  IPR001381 3-dehydroquinate dehydratase type I [PF01487] (17-211)
  IPR001381 3-dehydroquinate dehydratase type I [cd00502] (4-209)
  IPR013785 Aldolase-type TIM barrel [G3DSA:3.20.20.70] (13-210)
  IPR050146 Type-I 3-dehydroquinase [PTHR43699] (1-213)

pLDDT: mean 95.77, std 7.12, range [45.38, 98.94]

Radius of gyration: 17.05 Å; Cα contacts (8 Å, |Δi|>4): 404; chains: 1; bounding box: 44×38×49 Å

Sequence (220 aa):
MRPLIVASLPIKKIEDLKLIENFLDADLIELRLDYLREREVSLISDYYEFLDKYKKKLIVTLRDKGEGGINQLADELKIKILNELYERQYLYDIEVSFLQKYDIPYDNRIVSVHYFNYLPTLEKIKEIVSKFSEKAFSVKIAVPSLKGYKEVLLPLLEYENVTVIPMSNNSLERIAVGLLGSKLVYSYAIEPLAQGQLYYKKVIQIFNYINDITTSSLVT

Foldseek 3Di:
DFAFEEAEDECQALVCVVVVVVCVVGQAYEYQCLNYEQVRLLCVVVCCVVCLVVQNRYEYEPDDVVQQRDHHYDLVSVQVVLVVCVVSVHAYEDEPVNVVVDVGDAFQHEYEDHEDPDADDLVVVVVVCVVPQVRHQADEYEYEPPPCNCVNFLVCLVRQRYAYHYQALALVVLVVSSVSRHNYRYAHDPDDSGHNHHHRVVSVVVSVVVVCVVVVVVPD

Organism: Saccharolobus solfataricus (strain ATCC 35092 / DSM 1617 / JCM 11322 / P2) (NCBI:txid273057)

Nearest PDB structures (foldseek):
  2ysw-assembly2_C-2  TM=7.657E-01  e=3.751E-09  Aquifex aeolicus VF5
  2egz-assembly1_A  TM=7.580E-01  e=3.751E-09  Aquifex aeolicus
  2egz-assembly1_C  TM=7.650E-01  e=5.834E-09  Aquifex aeolicus
  8bc3-assembly1_A  TM=4.688E-01  e=1.372E-03  Priestia aryabhattai
  8bc2-assembly1_A  TM=4.672E-01  e=1.461E-03  Priestia aryabhattai

Mean predicted aligned error: 3.39 Å

Solvent-accessible surface area (backbone atoms only — not comparable to full-atom values): 11817 Å² total; per-residue (Å²): 122,85,40,46,40,27,24,34,36,76,26,69,48,82,74,48,63,68,53,55,76,81,48,70,88,39,64,27,34,31,42,32,45,17,52,22,52,54,81,56,51,71,48,50,74,84,43,41,79,68,48,58,79,47,35,96,32,38,31,45,28,70,42,51,46,93,60,76,21,74,34,76,66,59,65,70,58,52,52,52,51,52,50,54,36,51,79,70,66,44,35,34,48,45,46,53,74,51,56,74,75,40,99,61,92,48,73,59,16,32,39,28,50,58,39,76,91,55,78,78,56,48,66,64,49,49,53,54,42,71,75,40,31,88,48,20,54,23,30,34,44,33,35,29,70,50,94,66,40,62,77,41,46,58,74,48,37,79,40,81,30,23,22,54,37,60,45,27,83,57,38,63,53,37,54,50,39,16,71,63,39,12,41,43,30,74,18,13,62,85,59,68,87,53,61,26,39,46,52,33,68,59,54,52,50,53,54,47,56,52,48,53,56,68,52,60,70,71,76,118

Secondary structure (DSSP, 8-state):
-PPEEEEEEE--SGGGGGGGGGGTTSSEEEEEGGGS-HHHHTTGGGGHHHHHTTGGGEEEE---GGGT-SS---HHHHHHHHHHHHHTT-EEEEEHHHHTTS----TTSEEEEE-SSSPPPHHHHHHHHHHHTTTSSEEEEEEE--TTHHHHHGGGGGSTTEEEEEE-S-THHHHHHHHTT-SEEEEESSS-SSTTPPBHHHHHHHHHHHHHHHHHTT--